Protein AF-A0A554JSW7-F1 (afdb_monomer_lite)

Sequence (267 aa):
MIKRVLSDTAYIEVKRRAERAGSATFAGEQRHREGRGLDPLVDPKGYDVIRRSISWLEPEDGHFVLLRGVAILKEDRLDTTGSMGDNVEIAMHVLPIAYKLLSAGSNAVLGRYDTQIITAIFADVGDNYVLCRSQAEMDERIAEQMTLMVPEHAGGDTPEDPQYGLFGGAYLTWSSINQYGLKYYDFTVSDAPGRMRLDTDTLIRVFGHSVFEKVAENGHQINKKNLPSTKDVVQDLLKNAHAFFLQVGAHRETTRFWERVFGGPGN

Foldseek 3Di:
DDQQAQDPVLLVVLVVVQVVCPHLQNQQVVCVVVVNHFDLQFQCASPAVFFEFAQDWDDDPNDTDRPNAFGFEEEEEFECAQVRVRVLVVCSVCVVVVSCCQDNPPNHPPVRHDYWYKYKYAFAPPDLARMTIGHGHHHSVNSVSSNRDDRPSHHDDQAHACLLVLLCLQQRYHYPVVVVVDAHAYEYEEQGFHFFDDAPVSNCSRNNPCSQVSSVVSVHHADNVDGHTSLVSLVSSVSHHPYDYHHDDDDPVNVVRVCSRNNDPDD

Secondary structure (DSSP, 8-state):
-------HHHHHHHHHHHHHHTSTTHHHHHHHHTT--S-TTT-TTTS-SSEEE-PPPEEETTEEE-SS-SEEEEEEEEE-STTTTTHHHHHHHHHHHHHIIIIISTT-TTTTSEEEEEEEEE--TTSS-SEEE---B-THHHHHHHTT--------SSSB-HHHHHHHHHHSEEEGGGGGT--EEEEEEESS-B-S---HHHHHHHH-TTHHHHHHHTT----TTSPPPHHHHHHHHHHHEEEEEEESS--HHHHHHHHHHH--S--

Structure (mmCIF, N/CA/C/O backbone):
data_AF-A0A554JSW7-F1
#
_entry.id   AF-A0A554JSW7-F1
#
loop_
_atom_site.group_PDB
_atom_site.id
_atom_site.type_symbol
_atom_site.label_atom_id
_atom_site.label_alt_id
_atom_site.label_comp_id
_atom_site.label_asym_id
_atom_site.label_entity_id
_atom_site.label_seq_id
_atom_site.pdbx_PDB_ins_code
_atom_site.Cartn_x
_atom_site.Cartn_y
_atom_site.Cartn_z
_atom_site.occupancy
_atom_site.B_iso_or_equiv
_atom_site.auth_seq_id
_atom_site.auth_comp_id
_atom_site.auth_asym_id
_atom_site.auth_atom_id
_atom_site.pdbx_PDB_model_num
ATOM 1 N N . MET A 1 1 ? -30.394 -10.649 1.032 1.00 39.56 1 MET A N 1
ATOM 2 C CA . MET A 1 1 ? -29.865 -9.466 0.320 1.00 39.56 1 MET A CA 1
ATOM 3 C C . MET A 1 1 ? -28.422 -9.770 -0.073 1.00 39.56 1 MET A C 1
ATOM 5 O O . MET A 1 1 ? -27.743 -10.426 0.708 1.00 39.56 1 MET A O 1
ATOM 9 N N . ILE A 1 2 ? -27.998 -9.449 -1.299 1.00 39.88 2 ILE A N 1
ATOM 10 C CA . ILE A 1 2 ? -26.752 -9.970 -1.894 1.00 39.88 2 ILE A CA 1
ATOM 11 C C . ILE A 1 2 ? -25.576 -9.085 -1.457 1.00 39.88 2 ILE A C 1
ATOM 13 O O . ILE A 1 2 ? -25.507 -7.927 -1.861 1.00 39.88 2 ILE A O 1
ATOM 17 N N . LYS A 1 3 ? -24.666 -9.627 -0.632 1.00 50.22 3 LYS A N 1
ATOM 18 C CA . LYS A 1 3 ? -23.329 -9.056 -0.385 1.00 50.22 3 LYS A CA 1
ATOM 19 C C . LYS A 1 3 ? -22.723 -8.748 -1.758 1.00 50.22 3 LYS A C 1
ATOM 21 O O . LYS A 1 3 ? -22.704 -9.647 -2.599 1.00 50.22 3 LYS A O 1
ATOM 26 N N . ARG A 1 4 ? -22.285 -7.510 -2.022 1.00 49.88 4 ARG A N 1
ATOM 27 C CA . ARG A 1 4 ? -21.417 -7.295 -3.182 1.00 49.88 4 ARG A CA 1
ATOM 28 C C . ARG A 1 4 ? -20.116 -8.022 -2.859 1.00 49.88 4 ARG A C 1
ATOM 30 O O . ARG A 1 4 ? -19.448 -7.743 -1.872 1.00 49.88 4 ARG A O 1
ATOM 37 N N . VAL A 1 5 ? -19.968 -9.139 -3.544 1.00 56.75 5 VAL A N 1
ATOM 38 C CA . VAL A 1 5 ? -18.802 -10.002 -3.559 1.00 56.75 5 VAL A CA 1
ATOM 39 C C . VAL A 1 5 ? -18.155 -9.680 -4.890 1.00 56.75 5 VAL A C 1
ATOM 41 O O . VAL A 1 5 ? -18.903 -9.485 -5.855 1.00 56.75 5 VAL A O 1
ATOM 44 N N . LEU A 1 6 ? -16.820 -9.694 -4.957 1.00 60.78 6 LEU A N 1
ATOM 45 C CA . LEU A 1 6 ? -16.080 -9.689 -6.217 1.00 60.78 6 LEU A CA 1
ATOM 46 C C . LEU A 1 6 ? -16.803 -10.581 -7.223 1.00 60.78 6 LEU A C 1
ATOM 48 O O . LEU A 1 6 ? -16.795 -11.810 -7.120 1.00 60.78 6 LEU A O 1
ATOM 52 N N . SER A 1 7 ? -17.522 -9.939 -8.140 1.00 65.56 7 SER A N 1
ATOM 53 C CA . SER A 1 7 ? -18.339 -10.658 -9.094 1.00 65.56 7 SER A CA 1
ATOM 54 C C . SER A 1 7 ? -17.358 -11.321 -10.031 1.00 65.56 7 SER A C 1
ATOM 56 O O . SER A 1 7 ? -16.606 -10.621 -10.710 1.00 65.56 7 SER A O 1
ATOM 58 N N . ASP A 1 8 ? -17.374 -12.655 -10.086 1.00 71.56 8 ASP A N 1
ATOM 59 C CA . ASP A 1 8 ? -16.541 -13.406 -11.02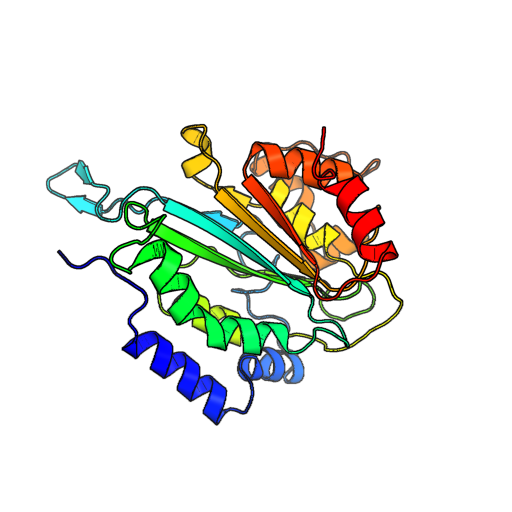8 1.00 71.56 8 ASP A CA 1
ATOM 60 C C . ASP A 1 8 ? -16.683 -12.798 -12.437 1.00 71.56 8 ASP A C 1
ATOM 62 O O . ASP A 1 8 ? -15.698 -12.647 -13.145 1.00 71.56 8 ASP A O 1
ATOM 66 N N . THR A 1 9 ? -17.883 -12.332 -12.810 1.00 74.69 9 THR A N 1
ATOM 67 C CA . THR A 1 9 ? -18.130 -11.671 -14.102 1.00 74.69 9 THR A CA 1
ATOM 68 C C . THR A 1 9 ? -17.468 -10.294 -14.214 1.00 74.69 9 THR A C 1
ATOM 70 O O . THR A 1 9 ? -16.833 -10.020 -15.230 1.00 74.69 9 THR A O 1
ATOM 73 N N . ALA A 1 10 ? -17.594 -9.430 -13.200 1.00 79.12 10 ALA A N 1
ATOM 74 C CA . ALA A 1 10 ? -17.016 -8.083 -13.239 1.00 79.12 10 ALA A CA 1
ATOM 75 C C . ALA A 1 10 ? -15.481 -8.133 -13.210 1.00 79.12 10 ALA A C 1
ATOM 77 O O . ALA A 1 10 ? -14.827 -7.481 -14.021 1.00 79.12 10 ALA A O 1
ATOM 78 N N . TYR A 1 11 ? -14.908 -8.995 -12.364 1.00 84.81 11 TYR A N 1
ATOM 79 C CA . TYR A 1 11 ? -13.475 -9.273 -12.371 1.00 84.81 11 TYR A CA 1
ATOM 80 C C . TYR A 1 11 ? -13.013 -9.829 -13.727 1.00 84.81 11 TYR A C 1
ATOM 82 O O . TYR A 1 11 ? -12.030 -9.334 -14.276 1.00 84.81 11 TYR A O 1
ATOM 90 N N . ILE A 1 12 ? -13.720 -10.817 -14.301 1.00 84.12 12 ILE A N 1
ATOM 91 C CA . ILE A 1 12 ? -13.369 -11.383 -15.616 1.00 84.12 12 ILE A CA 1
ATOM 92 C C . ILE A 1 12 ? -13.358 -10.289 -16.685 1.00 84.12 12 ILE A C 1
ATOM 94 O O . ILE A 1 12 ? -12.507 -10.323 -17.569 1.00 84.12 12 ILE A O 1
ATOM 98 N N . GLU A 1 13 ? -14.259 -9.310 -16.613 1.00 85.81 13 GLU A N 1
ATOM 99 C CA . GLU A 1 13 ? -14.275 -8.193 -17.557 1.00 85.81 13 GLU A CA 1
ATOM 100 C C . GLU A 1 13 ? -13.076 -7.254 -17.381 1.00 85.81 13 GLU A C 1
ATOM 102 O O . GLU A 1 13 ? -12.486 -6.828 -18.373 1.00 85.81 13 GLU A O 1
ATOM 107 N N . VAL A 1 14 ? -12.662 -6.938 -16.147 1.00 87.75 14 VAL A N 1
ATOM 108 C CA . VAL A 1 14 ? -11.408 -6.192 -15.916 1.00 87.75 14 VAL A CA 1
ATOM 109 C C . VAL A 1 14 ? -10.216 -6.990 -16.450 1.00 87.75 14 VAL A C 1
ATOM 111 O O . VAL A 1 14 ? -9.430 -6.464 -17.235 1.00 87.75 14 VAL A O 1
ATOM 114 N N . LYS A 1 15 ? -10.122 -8.279 -16.104 1.00 87.19 15 LYS A N 1
ATOM 115 C CA . LYS A 1 15 ? -9.034 -9.160 -16.540 1.00 87.19 15 LYS A CA 1
ATOM 116 C C . LYS A 1 15 ? -8.949 -9.248 -18.062 1.00 87.19 15 LYS A C 1
ATOM 118 O O . LYS A 1 15 ? -7.882 -9.038 -18.619 1.00 87.19 15 LYS A O 1
ATOM 123 N N . ARG A 1 16 ? -10.070 -9.479 -18.752 1.00 86.81 16 ARG A N 1
ATOM 124 C CA . ARG A 1 16 ? -10.118 -9.538 -20.224 1.00 86.81 16 ARG A CA 1
ATOM 125 C C . ARG A 1 16 ? -9.695 -8.230 -20.875 1.00 86.81 16 ARG A C 1
ATOM 127 O O . ARG A 1 16 ? -9.067 -8.262 -21.930 1.00 86.81 16 ARG A O 1
ATOM 134 N N . ARG A 1 17 ? -10.064 -7.084 -20.292 1.00 88.19 17 ARG A N 1
ATOM 135 C CA . ARG A 1 17 ? -9.608 -5.772 -20.773 1.00 88.19 17 ARG A CA 1
ATOM 136 C C . ARG A 1 17 ? -8.086 -5.657 -20.659 1.00 88.19 17 ARG A C 1
ATOM 138 O O . ARG A 1 17 ? -7.460 -5.256 -21.634 1.00 88.19 17 ARG A O 1
ATOM 145 N N . ALA A 1 18 ? -7.514 -6.081 -19.533 1.00 87.00 18 ALA A N 1
ATOM 146 C CA . ALA A 1 18 ? -6.068 -6.092 -19.314 1.00 87.00 18 ALA A CA 1
ATOM 147 C C . ALA A 1 18 ? -5.338 -7.069 -20.264 1.00 87.00 18 ALA A C 1
ATOM 149 O O . ALA A 1 18 ? -4.410 -6.677 -20.965 1.00 87.00 18 ALA A O 1
ATOM 150 N N . GLU A 1 19 ? -5.830 -8.305 -20.402 1.00 86.19 19 GLU A N 1
ATOM 151 C CA . GLU A 1 19 ? -5.282 -9.318 -21.321 1.00 86.19 19 GLU A CA 1
ATOM 152 C C . GLU A 1 19 ? -5.296 -8.842 -22.783 1.00 86.19 19 GLU A C 1
ATOM 154 O O . GLU A 1 19 ? -4.324 -9.033 -23.511 1.00 86.19 19 GLU A O 1
ATOM 159 N N . ARG A 1 20 ? -6.375 -8.178 -23.228 1.00 89.00 20 ARG A N 1
ATOM 160 C CA . ARG A 1 20 ? -6.451 -7.584 -24.579 1.00 89.00 20 ARG A CA 1
ATOM 161 C C . ARG A 1 20 ? -5.458 -6.442 -24.782 1.00 89.00 20 ARG A C 1
ATOM 163 O O . ARG A 1 20 ? -5.051 -6.205 -25.915 1.00 89.00 20 ARG A O 1
ATOM 170 N N . ALA A 1 21 ? -5.121 -5.727 -23.714 1.00 86.44 21 ALA A N 1
ATOM 171 C CA . ALA A 1 21 ? -4.146 -4.646 -23.732 1.00 86.44 21 ALA A CA 1
ATOM 172 C C . ALA A 1 21 ? -2.691 -5.156 -23.661 1.00 86.44 21 ALA A C 1
ATOM 174 O O . ALA A 1 21 ? -1.770 -4.425 -24.015 1.00 86.44 21 ALA A O 1
ATOM 175 N N . GLY A 1 22 ? -2.490 -6.421 -23.272 1.00 86.38 22 GLY A N 1
ATOM 176 C CA . GLY A 1 22 ? -1.203 -7.123 -23.292 1.00 86.38 22 GLY A CA 1
ATOM 177 C C . GLY A 1 22 ? -0.459 -7.173 -21.953 1.00 86.38 22 GLY A C 1
ATOM 178 O O . GLY A 1 22 ? 0.555 -7.857 -21.876 1.00 86.38 22 GLY A O 1
ATOM 179 N N . SER A 1 23 ? -0.948 -6.485 -20.918 1.00 89.56 23 SER A N 1
ATOM 180 C CA . SER A 1 23 ? -0.417 -6.512 -19.545 1.00 89.56 23 SER A CA 1
ATOM 181 C C . SER A 1 23 ? -1.502 -6.058 -18.564 1.00 89.56 23 SER A C 1
ATOM 183 O O . SER A 1 23 ? -2.310 -5.186 -18.913 1.00 89.56 23 SER A O 1
ATOM 185 N N . ALA A 1 24 ? -1.502 -6.585 -17.332 1.00 91.94 24 ALA A N 1
ATOM 186 C CA . ALA A 1 24 ? -2.341 -6.088 -16.245 1.00 91.94 24 ALA A CA 1
ATOM 187 C C . ALA A 1 24 ? -2.234 -4.564 -16.079 1.00 91.94 24 ALA A C 1
ATOM 189 O O . ALA A 1 24 ? -3.258 -3.916 -15.896 1.00 91.94 24 ALA A O 1
ATOM 190 N N . THR A 1 25 ? -1.034 -3.993 -16.209 1.00 94.25 25 THR A N 1
ATOM 191 C CA . THR A 1 25 ? -0.689 -2.592 -15.893 1.00 94.25 25 THR A CA 1
ATOM 192 C C . THR A 1 25 ? -0.695 -1.649 -17.093 1.00 94.25 25 THR A C 1
ATOM 194 O O . THR A 1 25 ? -0.341 -0.475 -16.969 1.00 94.25 25 THR A O 1
ATOM 197 N N . PHE A 1 26 ? -1.136 -2.124 -18.265 1.00 93.69 26 PHE A N 1
ATOM 198 C CA . PHE A 1 26 ? -1.055 -1.360 -19.513 1.00 93.69 26 PHE A CA 1
ATOM 199 C C . PHE A 1 26 ? -1.663 0.048 -19.407 1.00 93.69 26 PHE A C 1
ATOM 201 O O . PHE A 1 26 ? -1.099 1.003 -19.939 1.00 93.69 26 PHE A O 1
ATOM 208 N N . ALA A 1 27 ? -2.801 0.197 -18.718 1.00 95.38 27 ALA A N 1
ATOM 209 C CA . ALA A 1 27 ? -3.479 1.486 -18.591 1.00 95.38 27 ALA A CA 1
ATOM 210 C C . ALA A 1 27 ? -2.656 2.501 -17.775 1.00 95.38 27 ALA A C 1
ATOM 212 O O . ALA A 1 27 ? -2.531 3.659 -18.185 1.00 95.38 27 ALA A O 1
ATOM 213 N N . GLY A 1 28 ? -2.068 2.068 -16.655 1.00 97.00 28 GLY A N 1
ATOM 214 C CA . GLY A 1 28 ? -1.157 2.882 -15.850 1.00 97.00 28 GLY A CA 1
ATOM 215 C C . GLY A 1 28 ? 0.091 3.291 -16.629 1.00 97.00 28 GLY A C 1
ATOM 216 O O . GLY A 1 28 ? 0.429 4.475 -16.707 1.00 97.00 28 GLY A O 1
ATOM 217 N N . GLU A 1 29 ? 0.747 2.330 -17.276 1.00 95.62 29 GLU A N 1
ATOM 218 C CA . GLU A 1 29 ? 1.951 2.591 -18.068 1.00 95.62 29 GLU A CA 1
ATOM 219 C C . GLU A 1 29 ? 1.686 3.518 -19.257 1.00 95.62 29 GLU A C 1
ATOM 221 O O . GLU A 1 29 ? 2.478 4.422 -19.527 1.00 95.62 29 GLU A O 1
ATOM 226 N N . GLN A 1 30 ? 0.574 3.328 -19.976 1.00 96.12 30 GLN A N 1
ATOM 227 C CA . GLN A 1 30 ? 0.195 4.204 -21.082 1.00 96.12 30 GLN A CA 1
ATOM 228 C C . GLN A 1 30 ? 0.016 5.641 -20.587 1.00 96.12 30 GLN A C 1
ATOM 230 O O . GLN A 1 30 ? 0.560 6.571 -21.182 1.00 96.12 30 GLN A O 1
ATOM 235 N N . ARG A 1 31 ? -0.691 5.828 -19.468 1.00 96.75 31 ARG A N 1
ATOM 236 C CA . ARG A 1 31 ? -0.878 7.143 -18.850 1.00 96.75 31 ARG A CA 1
ATOM 237 C C . ARG A 1 31 ? 0.462 7.803 -18.496 1.00 96.75 31 ARG A C 1
ATOM 239 O O . ARG A 1 31 ? 0.635 9.001 -18.738 1.00 96.75 31 ARG A O 1
ATOM 246 N N . HIS A 1 32 ? 1.408 7.036 -17.952 1.00 96.06 32 HIS A N 1
ATOM 247 C CA . HIS A 1 32 ? 2.762 7.518 -17.682 1.00 96.06 32 HIS A CA 1
ATOM 248 C C . HIS A 1 32 ? 3.477 7.955 -18.972 1.00 96.06 32 HIS A C 1
ATOM 250 O O . HIS A 1 32 ? 3.976 9.080 -19.032 1.00 96.06 32 HIS A O 1
ATOM 256 N N . ARG A 1 33 ? 3.460 7.125 -20.027 1.00 95.69 33 ARG A N 1
ATOM 257 C CA . ARG A 1 33 ? 4.072 7.438 -21.336 1.00 95.69 33 ARG A CA 1
ATOM 258 C C . ARG A 1 33 ? 3.467 8.684 -21.994 1.00 95.69 33 ARG A C 1
ATOM 260 O O . ARG A 1 33 ? 4.167 9.407 -22.695 1.00 95.69 33 ARG A O 1
ATOM 267 N N . GLU A 1 34 ? 2.190 8.966 -21.741 1.00 97.19 34 GLU A N 1
ATOM 268 C CA . GLU A 1 34 ? 1.497 10.193 -22.164 1.00 97.19 34 GLU A CA 1
ATOM 269 C C . GLU A 1 34 ? 1.880 11.439 -21.335 1.00 97.19 34 GLU A C 1
ATOM 271 O O . GLU A 1 34 ? 1.362 12.529 -21.578 1.00 97.19 34 GLU A O 1
ATOM 276 N N . GLY A 1 35 ? 2.761 11.306 -20.337 1.00 96.12 35 GLY A N 1
ATOM 277 C CA . GLY A 1 35 ? 3.210 12.404 -19.478 1.00 96.12 35 GLY A CA 1
ATOM 278 C C . GLY A 1 35 ? 2.197 12.816 -18.406 1.00 96.12 35 GLY A C 1
ATOM 279 O O . GLY A 1 35 ? 2.332 13.881 -17.806 1.00 96.12 35 GLY A O 1
ATOM 280 N N . ARG A 1 36 ? 1.172 11.994 -18.144 1.00 96.44 36 ARG A N 1
ATOM 281 C CA . ARG A 1 36 ? 0.083 12.310 -17.198 1.00 96.44 36 ARG A CA 1
ATOM 282 C C . ARG A 1 36 ? 0.340 11.834 -15.765 1.00 96.44 36 ARG A C 1
ATOM 284 O O . ARG A 1 36 ? -0.522 12.027 -14.904 1.00 96.44 36 ARG A O 1
ATOM 291 N N . GLY A 1 37 ? 1.500 11.224 -15.523 1.00 95.69 37 GLY A N 1
ATOM 292 C CA . GLY A 1 37 ? 1.898 10.691 -14.223 1.00 95.69 37 GLY A CA 1
ATOM 293 C C . GLY A 1 37 ? 1.059 9.494 -13.764 1.00 95.69 37 GLY A C 1
ATOM 294 O O . GLY A 1 37 ? 0.314 8.910 -14.553 1.00 95.69 37 GLY A O 1
ATOM 295 N N . LEU A 1 38 ? 1.154 9.164 -12.473 1.00 97.44 38 LEU A N 1
ATOM 296 C CA . LEU A 1 38 ? 0.312 8.144 -11.846 1.00 97.44 38 LEU A CA 1
ATOM 297 C C . LEU A 1 38 ? -1.169 8.539 -11.892 1.00 97.44 38 LEU A C 1
ATOM 299 O O . LEU A 1 38 ? -1.529 9.722 -11.908 1.00 97.44 38 LEU A O 1
ATOM 303 N N . ASP A 1 39 ? -2.044 7.538 -11.925 1.00 98.00 39 ASP A N 1
ATOM 304 C CA . ASP A 1 39 ? -3.467 7.781 -11.720 1.00 98.00 39 ASP A CA 1
ATOM 305 C C . ASP A 1 39 ? -3.737 8.115 -10.241 1.00 98.00 39 ASP A C 1
ATOM 307 O O . ASP A 1 39 ? -3.193 7.431 -9.368 1.00 98.00 39 ASP A O 1
ATOM 311 N N . PRO A 1 40 ? -4.581 9.116 -9.920 1.00 97.00 40 PRO A N 1
ATOM 312 C CA . PRO A 1 40 ? -4.877 9.482 -8.537 1.00 97.00 40 PRO A CA 1
ATOM 313 C C . PRO A 1 40 ? -5.320 8.321 -7.635 1.00 97.00 40 PRO A C 1
ATOM 315 O O . PRO A 1 40 ? -5.075 8.365 -6.429 1.00 97.00 40 PRO A O 1
ATOM 318 N N . LEU A 1 41 ? -5.942 7.270 -8.190 1.00 97.19 41 LEU A N 1
ATOM 319 C CA . LEU A 1 41 ? -6.373 6.103 -7.414 1.00 97.19 41 LEU A CA 1
ATOM 320 C C . LEU A 1 41 ? -5.208 5.269 -6.866 1.00 97.19 41 LEU A C 1
ATOM 322 O O . LEU A 1 41 ? -5.380 4.628 -5.829 1.00 97.19 41 LEU A O 1
ATOM 326 N N . VAL A 1 42 ? -4.044 5.297 -7.520 1.00 97.62 42 VAL A N 1
ATOM 327 C CA . VAL A 1 42 ? -2.836 4.561 -7.108 1.00 97.62 42 VAL A CA 1
ATOM 328 C C . VAL A 1 42 ? -1.667 5.469 -6.734 1.00 97.62 42 VAL A C 1
ATOM 330 O O . VAL A 1 42 ? -0.677 4.988 -6.191 1.00 97.62 42 VAL A O 1
ATOM 333 N N . ASP A 1 43 ? -1.770 6.774 -6.982 1.00 98.12 43 ASP A N 1
ATOM 334 C CA . ASP A 1 43 ? -0.794 7.756 -6.524 1.00 98.12 43 ASP A CA 1
ATOM 335 C C . ASP A 1 43 ? -0.930 7.957 -4.999 1.00 98.12 43 ASP A C 1
ATOM 337 O O . ASP A 1 43 ? -1.999 8.387 -4.529 1.00 98.12 43 ASP A O 1
ATOM 341 N N . PRO A 1 44 ? 0.113 7.688 -4.187 1.00 97.81 44 PRO A N 1
ATOM 342 C CA . PRO A 1 44 ? 0.063 7.915 -2.744 1.00 97.81 44 PRO A CA 1
ATOM 343 C C . PRO A 1 44 ? -0.285 9.359 -2.343 1.00 97.81 44 PRO A C 1
ATOM 345 O O . PRO A 1 44 ? -0.816 9.555 -1.250 1.00 97.81 44 PRO A O 1
ATOM 348 N N . LYS A 1 45 ? -0.069 10.355 -3.220 1.00 96.31 45 LYS A N 1
ATOM 349 C CA . LYS A 1 45 ? -0.474 11.763 -3.005 1.00 96.31 45 LYS A CA 1
ATOM 350 C C . LYS A 1 45 ? -1.673 12.233 -3.847 1.00 96.31 45 LYS A C 1
ATOM 352 O O . LYS A 1 45 ? -2.014 13.410 -3.785 1.00 96.31 45 LYS A O 1
ATOM 357 N N . GLY A 1 46 ? -2.296 11.357 -4.642 1.00 89.06 46 GLY A N 1
ATOM 358 C CA . GLY A 1 46 ? -3.299 11.747 -5.648 1.00 89.06 46 GLY A CA 1
ATOM 359 C C . GLY A 1 46 ? -4.674 12.151 -5.102 1.00 89.06 46 GLY A C 1
ATOM 360 O O . GLY A 1 46 ? -5.300 13.067 -5.632 1.00 89.06 46 GLY A O 1
ATOM 361 N N . TYR A 1 47 ? -5.140 11.481 -4.044 1.00 87.31 47 TYR A N 1
ATOM 362 C CA . TYR A 1 47 ? -6.368 11.821 -3.308 1.00 87.31 47 TYR A CA 1
ATOM 363 C C . TYR A 1 47 ? -6.022 12.220 -1.871 1.00 87.31 47 TYR A C 1
ATOM 365 O O . TYR A 1 47 ? -5.294 13.182 -1.650 1.00 87.31 47 TYR A O 1
ATOM 373 N N . ASP A 1 48 ? -6.519 11.477 -0.882 1.00 88.62 48 ASP A N 1
ATOM 374 C CA . ASP A 1 48 ? -6.059 11.614 0.488 1.00 88.62 48 ASP A CA 1
ATOM 375 C C . ASP A 1 48 ? -4.872 10.682 0.728 1.00 88.62 48 ASP A C 1
ATOM 377 O O . ASP A 1 48 ? -4.904 9.501 0.374 1.00 88.62 48 ASP A O 1
ATOM 381 N N . VAL A 1 49 ? -3.832 11.222 1.352 1.00 95.62 49 VAL A N 1
ATOM 382 C CA . VAL A 1 49 ? -2.612 10.492 1.710 1.00 95.62 49 VAL A CA 1
ATOM 383 C C . VAL A 1 49 ? -2.935 9.339 2.670 1.00 95.62 49 VAL A C 1
ATOM 385 O O . VAL A 1 49 ? -2.299 8.287 2.618 1.00 95.62 49 VAL A O 1
ATOM 388 N N . ILE A 1 50 ? -3.956 9.510 3.518 1.00 98.00 50 ILE A N 1
ATOM 389 C CA . ILE A 1 50 ? -4.439 8.468 4.430 1.00 98.00 50 ILE A CA 1
ATOM 390 C C . ILE A 1 50 ? -5.431 7.557 3.692 1.00 98.00 50 ILE A C 1
ATOM 392 O O . ILE A 1 50 ? -6.531 7.983 3.324 1.00 98.00 50 ILE A O 1
ATOM 396 N N . ARG A 1 51 ? -5.089 6.273 3.541 1.00 97.69 51 ARG A N 1
ATOM 397 C CA . ARG A 1 51 ? -6.002 5.256 2.995 1.00 97.69 51 ARG A CA 1
ATOM 398 C C . ARG A 1 51 ? -6.941 4.762 4.091 1.00 97.69 51 ARG A C 1
ATOM 400 O O . ARG A 1 51 ? -6.485 4.343 5.154 1.00 97.69 51 ARG A O 1
ATOM 407 N N . ARG A 1 52 ? -8.253 4.839 3.849 1.00 96.56 52 ARG A N 1
ATOM 408 C CA . ARG A 1 52 ? -9.285 4.559 4.859 1.00 96.56 52 ARG A CA 1
ATOM 409 C C . ARG A 1 52 ? -10.074 3.306 4.531 1.00 96.56 52 ARG A C 1
ATOM 411 O O . ARG A 1 52 ? -10.764 3.271 3.521 1.00 96.56 52 ARG A O 1
ATOM 418 N N . SER A 1 53 ? -10.035 2.336 5.438 1.00 96.19 53 SER A N 1
ATOM 419 C CA . SER A 1 53 ? -10.924 1.179 5.430 1.00 96.19 53 SER A CA 1
ATOM 420 C C . SER A 1 53 ? -12.078 1.402 6.409 1.00 96.19 53 SER A C 1
ATOM 422 O O . SER A 1 53 ? -11.908 1.369 7.635 1.00 96.19 53 SER A O 1
ATOM 424 N N . ILE A 1 54 ? -13.258 1.702 5.866 1.00 93.81 54 ILE A N 1
ATOM 425 C CA . ILE A 1 54 ? -14.436 2.143 6.626 1.00 93.81 54 ILE A CA 1
ATOM 426 C C . ILE A 1 54 ? -15.562 1.128 6.453 1.00 93.81 54 ILE A C 1
ATOM 428 O O . ILE A 1 54 ? -15.846 0.685 5.341 1.00 93.81 54 ILE A O 1
ATOM 432 N N . SER A 1 55 ? -16.220 0.792 7.562 1.00 91.56 55 SER A N 1
ATOM 433 C CA . SER A 1 55 ? -17.440 -0.016 7.560 1.00 91.56 55 SER A CA 1
ATOM 434 C C . SER A 1 55 ? -18.589 0.747 6.902 1.00 91.56 55 SER A C 1
ATOM 436 O O . SER A 1 55 ? -18.919 1.857 7.320 1.00 91.56 55 SER A O 1
ATOM 438 N N . TRP A 1 56 ? -19.209 0.153 5.884 1.00 85.25 56 TRP A N 1
ATOM 439 C CA . TRP A 1 56 ? -20.305 0.792 5.164 1.00 85.25 56 TRP A CA 1
ATOM 440 C C . TRP A 1 56 ? -21.627 0.659 5.925 1.00 85.25 56 TRP A C 1
ATOM 442 O O . TRP A 1 56 ? -22.139 -0.446 6.114 1.00 85.25 56 TRP A O 1
ATOM 452 N N . LEU A 1 57 ? -22.199 1.795 6.319 1.00 87.00 57 LEU A N 1
ATOM 453 C CA . LEU A 1 57 ? -23.512 1.875 6.949 1.00 87.00 57 LEU A CA 1
ATOM 454 C C . LEU A 1 57 ? -24.556 2.331 5.929 1.00 87.00 57 LEU A C 1
ATOM 456 O O . LEU A 1 57 ? -24.388 3.368 5.288 1.00 87.00 57 LEU A O 1
ATOM 460 N N . GLU A 1 58 ? -25.639 1.572 5.788 1.00 85.50 58 GLU A N 1
ATOM 461 C CA . GLU A 1 58 ? -26.767 1.942 4.930 1.00 85.50 58 GLU A CA 1
ATOM 462 C C . GLU A 1 58 ? -27.894 2.547 5.780 1.00 85.50 58 GLU A C 1
ATOM 464 O O . GLU A 1 58 ? -28.149 2.059 6.882 1.00 85.50 58 GLU A O 1
ATOM 469 N N . PRO A 1 59 ? -28.544 3.633 5.327 1.00 90.06 59 PRO A N 1
ATOM 470 C CA . PRO A 1 59 ? -29.713 4.165 6.011 1.00 90.06 59 PRO A CA 1
ATOM 471 C C . PRO A 1 59 ? -30.920 3.240 5.786 1.00 90.06 59 PRO A C 1
ATOM 473 O O . PRO A 1 59 ? -31.298 2.984 4.645 1.00 90.06 59 PRO A O 1
ATOM 476 N N . GLU A 1 60 ? -31.552 2.786 6.864 1.00 89.44 60 GLU A N 1
ATOM 477 C CA . GLU A 1 60 ? -32.777 1.979 6.853 1.00 89.44 60 GLU A CA 1
ATOM 478 C C . GLU A 1 60 ? -33.691 2.466 7.985 1.00 89.44 60 GLU A C 1
ATOM 480 O O . GLU A 1 60 ? -33.230 2.659 9.104 1.00 89.44 60 GLU A O 1
ATOM 485 N N . ASP A 1 61 ? -34.967 2.741 7.697 1.00 85.00 61 ASP A N 1
ATOM 486 C CA . ASP A 1 61 ? -36.003 3.106 8.682 1.00 85.00 61 ASP A CA 1
ATOM 487 C C . ASP A 1 61 ? -35.540 4.042 9.822 1.00 85.00 61 ASP A C 1
ATOM 489 O O . ASP A 1 61 ? -35.700 3.761 11.013 1.00 85.00 61 ASP A O 1
ATOM 493 N N . GLY A 1 62 ? -34.921 5.173 9.467 1.00 89.12 62 GLY A N 1
ATOM 494 C CA . GLY A 1 62 ? -34.499 6.202 10.428 1.00 89.12 62 GLY A CA 1
ATOM 495 C C . GLY A 1 62 ? -33.263 5.857 11.270 1.00 89.12 62 GLY A C 1
ATOM 496 O O . GLY A 1 62 ? -32.930 6.607 12.186 1.00 89.12 62 GLY A O 1
ATOM 497 N N . HIS A 1 63 ? -32.567 4.763 10.963 1.00 89.62 63 HIS A N 1
ATOM 498 C CA . HIS A 1 63 ? -31.299 4.380 11.576 1.00 89.62 63 HIS A CA 1
ATOM 499 C C . HIS A 1 63 ? -30.279 3.936 10.514 1.00 89.62 63 HIS A C 1
ATOM 501 O O . HIS A 1 63 ? -30.570 3.882 9.322 1.00 89.62 63 HIS A O 1
ATOM 507 N N . PHE A 1 64 ? -29.040 3.693 10.941 1.00 88.56 64 PHE A N 1
ATOM 508 C CA . PHE A 1 64 ? -27.967 3.198 10.083 1.00 88.56 64 PHE A CA 1
ATOM 509 C C . PHE A 1 64 ? -27.660 1.746 10.436 1.00 88.56 64 PHE A C 1
ATOM 511 O O . PHE A 1 64 ? -27.405 1.430 11.599 1.00 88.56 64 PHE A O 1
ATOM 518 N N . VAL A 1 65 ? -27.651 0.876 9.433 1.00 88.06 65 VAL A N 1
ATOM 519 C CA . VAL A 1 65 ? -27.417 -0.563 9.577 1.00 88.06 65 VAL A CA 1
ATOM 520 C C . VAL A 1 65 ? -26.153 -0.994 8.856 1.00 88.06 65 VAL A C 1
ATOM 522 O O . VAL A 1 65 ? -25.855 -0.586 7.733 1.00 88.06 65 VAL A O 1
ATOM 525 N N . LEU A 1 66 ? -25.405 -1.874 9.516 1.00 85.88 66 LEU A N 1
ATOM 526 C CA . LEU A 1 66 ? -24.206 -2.491 8.970 1.00 85.88 66 LEU A CA 1
ATOM 527 C C . LEU A 1 66 ? -24.578 -3.766 8.211 1.00 85.88 66 LEU A C 1
ATOM 529 O O . LEU A 1 66 ? -24.571 -4.862 8.768 1.00 85.88 66 LEU A O 1
ATOM 533 N N . LEU A 1 67 ? -24.906 -3.628 6.929 1.00 76.56 67 LEU A N 1
ATOM 534 C CA . LEU A 1 67 ? -25.409 -4.752 6.130 1.00 76.56 67 LEU A CA 1
ATOM 535 C C . LEU A 1 67 ? -24.313 -5.707 5.637 1.00 76.56 67 LEU A C 1
ATOM 537 O O . LEU A 1 67 ? -24.594 -6.862 5.321 1.00 76.56 67 LEU A O 1
ATOM 541 N N . ARG A 1 68 ? -23.063 -5.239 5.553 1.00 74.94 68 ARG A N 1
ATOM 542 C CA . ARG A 1 68 ? -21.954 -5.963 4.898 1.00 74.94 68 ARG A CA 1
ATOM 543 C C . ARG A 1 68 ? -20.939 -6.558 5.876 1.00 74.94 68 ARG A C 1
ATOM 545 O O . ARG A 1 68 ? -19.984 -7.200 5.451 1.00 74.94 68 ARG A O 1
ATOM 552 N N . GLY A 1 69 ? -21.194 -6.413 7.177 1.00 86.25 69 GLY A N 1
ATOM 553 C CA . GLY A 1 69 ? -20.235 -6.726 8.233 1.00 86.25 69 GLY A CA 1
ATOM 554 C C . GLY A 1 69 ? -19.214 -5.604 8.427 1.00 86.25 69 GLY A C 1
ATOM 555 O O . GLY A 1 69 ? -19.175 -4.637 7.671 1.00 86.25 69 GLY A O 1
ATOM 556 N N . VAL A 1 70 ? -18.407 -5.716 9.482 1.00 91.38 70 VAL A N 1
ATOM 557 C CA . VAL A 1 70 ? -17.358 -4.730 9.785 1.00 91.38 70 VAL A CA 1
ATOM 558 C C . VAL A 1 70 ? -16.291 -4.794 8.694 1.00 91.38 70 VAL A C 1
ATOM 560 O O . VAL A 1 70 ? -15.913 -5.892 8.277 1.00 91.38 70 VAL A O 1
ATOM 563 N N . ALA A 1 71 ? -15.799 -3.640 8.248 1.00 93.88 71 ALA A N 1
ATOM 564 C CA . ALA A 1 71 ? -14.698 -3.582 7.297 1.00 93.88 71 ALA A CA 1
ATOM 565 C C . ALA A 1 71 ? -13.438 -4.211 7.894 1.00 93.88 71 ALA A C 1
ATOM 567 O O . ALA A 1 71 ? -13.024 -3.866 9.003 1.00 93.88 71 ALA A O 1
ATOM 568 N N . ILE A 1 72 ? -12.822 -5.125 7.149 1.00 94.75 72 ILE A N 1
ATOM 569 C CA . ILE A 1 72 ? -11.494 -5.646 7.454 1.00 94.75 72 ILE A CA 1
ATOM 570 C C . ILE A 1 72 ? -10.576 -5.395 6.267 1.00 94.75 72 ILE A C 1
ATOM 572 O O . ILE A 1 72 ? -10.879 -5.774 5.136 1.00 94.75 72 ILE A O 1
ATOM 576 N N . LEU A 1 73 ? -9.450 -4.746 6.539 1.00 97.06 73 LEU A N 1
ATOM 577 C CA . LEU A 1 73 ? -8.459 -4.431 5.524 1.00 97.06 73 LEU A CA 1
ATOM 578 C C . LEU A 1 73 ? -7.459 -5.582 5.359 1.00 97.06 73 LEU A C 1
ATOM 580 O O . LEU A 1 73 ? -7.028 -6.207 6.333 1.00 97.06 73 LEU A O 1
ATOM 584 N N . LYS A 1 74 ? -7.059 -5.814 4.114 1.00 96.50 74 LYS A N 1
ATOM 585 C CA . LYS A 1 74 ? -5.824 -6.495 3.743 1.00 96.50 74 LYS A CA 1
ATOM 586 C C . LYS A 1 74 ? -4.994 -5.551 2.876 1.00 96.50 74 LYS A C 1
ATOM 588 O O . LYS A 1 74 ? -5.485 -5.086 1.855 1.00 96.50 74 LYS A O 1
ATOM 593 N N . GLU A 1 75 ? -3.761 -5.267 3.269 1.00 98.00 75 GLU A N 1
ATOM 594 C CA . GLU A 1 75 ? -2.810 -4.538 2.429 1.00 98.00 75 GLU A CA 1
ATOM 595 C C . GLU A 1 75 ? -1.726 -5.487 1.923 1.00 98.00 75 GLU A C 1
ATOM 597 O O . GLU A 1 75 ? -1.062 -6.154 2.714 1.00 98.00 75 GLU A O 1
ATOM 602 N N . ASP A 1 76 ? -1.555 -5.543 0.605 1.00 97.69 76 ASP A N 1
ATOM 603 C CA . ASP A 1 76 ? -0.448 -6.241 -0.042 1.00 97.69 76 ASP A CA 1
ATOM 604 C C . ASP A 1 76 ? 0.540 -5.220 -0.593 1.00 97.69 76 ASP A C 1
ATOM 606 O O . ASP A 1 76 ? 0.155 -4.332 -1.350 1.00 97.69 76 ASP A O 1
ATOM 610 N N . ARG A 1 77 ? 1.816 -5.370 -0.253 1.00 97.69 77 ARG A N 1
ATOM 611 C CA . ARG A 1 77 ? 2.938 -4.627 -0.823 1.00 97.69 77 ARG A CA 1
ATOM 612 C C . ARG A 1 77 ? 3.824 -5.581 -1.590 1.00 97.69 77 ARG A C 1
ATOM 614 O O . ARG A 1 77 ? 4.453 -6.459 -1.001 1.00 97.69 77 ARG A O 1
ATOM 621 N N . LEU A 1 78 ? 3.854 -5.394 -2.895 1.00 97.38 78 LEU A N 1
ATOM 622 C CA . LEU A 1 78 ? 4.516 -6.282 -3.827 1.00 97.38 78 LEU A CA 1
ATOM 623 C C . LEU A 1 78 ? 5.777 -5.612 -4.352 1.00 97.38 78 LEU A C 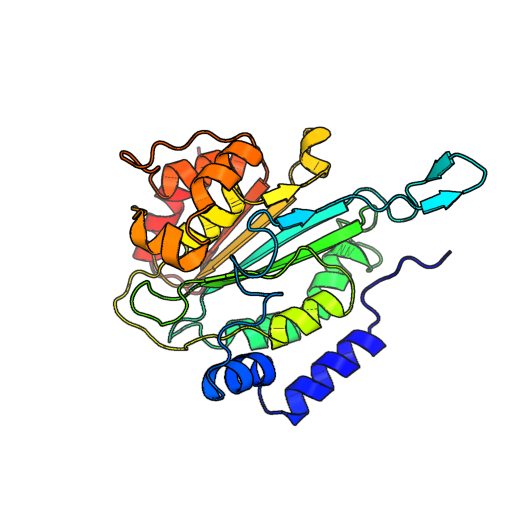1
ATOM 625 O O . LEU A 1 78 ? 5.736 -4.479 -4.828 1.00 97.38 78 LEU A O 1
ATOM 629 N N . ASP A 1 79 ? 6.885 -6.327 -4.272 1.00 95.75 79 ASP A N 1
ATOM 630 C CA . ASP A 1 79 ? 8.087 -5.961 -5.001 1.00 95.75 79 ASP A CA 1
ATOM 631 C C . ASP A 1 79 ? 7.803 -5.983 -6.505 1.00 95.75 79 ASP A C 1
ATOM 633 O O . ASP A 1 79 ? 7.158 -6.916 -6.983 1.00 95.75 79 ASP A O 1
ATOM 637 N N . THR A 1 80 ? 8.236 -4.968 -7.243 1.00 94.31 80 THR A N 1
ATOM 638 C CA . THR A 1 80 ? 8.104 -4.921 -8.708 1.00 94.31 80 THR A CA 1
ATOM 639 C C . THR A 1 80 ? 9.402 -4.525 -9.400 1.00 94.31 80 THR A C 1
ATOM 641 O O . THR A 1 80 ? 9.385 -4.077 -10.551 1.00 94.31 80 THR A O 1
ATOM 644 N N . THR A 1 81 ? 10.533 -4.697 -8.717 1.00 89.69 81 THR A N 1
ATOM 645 C CA . THR A 1 81 ? 11.852 -4.471 -9.312 1.00 89.69 81 THR A CA 1
ATOM 646 C C . THR A 1 81 ? 12.228 -5.613 -10.245 1.00 89.69 81 THR A C 1
ATOM 648 O O . THR A 1 81 ? 11.467 -6.564 -10.423 1.00 89.69 81 THR A O 1
ATOM 651 N N . GLY A 1 82 ? 13.381 -5.521 -10.907 1.00 86.69 82 GLY A N 1
ATOM 652 C CA . GLY A 1 82 ? 13.747 -6.395 -12.026 1.00 86.69 82 GLY A CA 1
ATOM 653 C C . GLY A 1 82 ? 13.481 -7.900 -11.837 1.00 86.69 82 GLY A C 1
ATOM 654 O O . GLY A 1 82 ? 12.984 -8.534 -12.767 1.00 86.69 82 GLY A O 1
ATOM 655 N N . SER A 1 83 ? 13.759 -8.490 -10.666 1.00 88.00 83 SER A N 1
ATOM 656 C CA . SER A 1 83 ? 13.507 -9.925 -10.408 1.00 88.00 83 SER A CA 1
ATOM 657 C C . SER A 1 83 ? 12.049 -10.261 -10.078 1.00 88.00 83 SER A C 1
ATOM 659 O O . SER A 1 83 ? 11.641 -11.415 -10.221 1.00 88.00 83 SER A O 1
ATOM 661 N N . MET A 1 84 ? 11.259 -9.265 -9.679 1.00 92.88 84 MET A N 1
ATOM 662 C CA . MET A 1 84 ? 9.891 -9.397 -9.174 1.00 92.88 84 MET A CA 1
ATOM 663 C C . MET A 1 84 ? 8.862 -8.610 -10.013 1.00 92.88 84 MET A C 1
ATOM 665 O O . MET A 1 84 ? 7.699 -8.490 -9.628 1.00 92.88 84 MET A O 1
ATOM 669 N N . GLY A 1 85 ? 9.263 -8.090 -11.179 1.00 89.81 85 GLY A N 1
ATOM 670 C CA . GLY A 1 85 ? 8.501 -7.121 -11.975 1.00 89.81 85 GLY A CA 1
ATOM 671 C C . GLY A 1 85 ? 7.108 -7.576 -12.418 1.00 89.81 85 GLY A C 1
ATOM 672 O O . GLY A 1 85 ? 6.213 -6.749 -12.573 1.00 89.81 85 GLY A O 1
ATOM 673 N N . ASP A 1 86 ? 6.885 -8.883 -12.548 1.00 91.88 86 ASP A N 1
ATOM 674 C CA . ASP A 1 86 ? 5.597 -9.451 -12.967 1.00 91.88 86 ASP A CA 1
ATOM 675 C C . ASP A 1 86 ? 4.594 -9.612 -11.808 1.00 91.88 86 ASP A C 1
ATOM 677 O O . ASP A 1 86 ? 3.493 -10.139 -11.988 1.00 91.88 86 ASP A O 1
ATOM 681 N N . ASN A 1 87 ? 4.930 -9.172 -10.591 1.00 94.06 87 ASN A N 1
ATOM 682 C CA . ASN A 1 87 ? 4.096 -9.418 -9.415 1.00 94.06 87 ASN A CA 1
ATOM 683 C C . ASN A 1 87 ? 2.689 -8.814 -9.496 1.00 94.06 87 ASN A C 1
ATOM 685 O O . ASN A 1 87 ? 1.771 -9.371 -8.893 1.00 94.06 87 ASN A O 1
ATOM 689 N N . VAL A 1 88 ? 2.478 -7.724 -10.244 1.00 94.50 88 VAL A N 1
ATOM 690 C CA . VAL A 1 88 ? 1.118 -7.196 -10.462 1.00 94.50 88 VAL A CA 1
ATOM 691 C C . VAL A 1 88 ? 0.295 -8.146 -11.328 1.00 94.50 88 VAL A C 1
ATOM 693 O O . VAL A 1 88 ? -0.864 -8.406 -11.009 1.00 94.50 88 VAL A O 1
ATOM 696 N N . GLU A 1 89 ? 0.890 -8.719 -12.374 1.00 93.81 89 GLU A N 1
ATOM 697 C CA . GLU A 1 89 ? 0.245 -9.718 -13.233 1.00 93.81 89 GLU A CA 1
ATOM 698 C C . GLU A 1 89 ? -0.106 -10.976 -12.423 1.00 93.81 89 GLU A C 1
ATOM 700 O O . GLU A 1 89 ? -1.234 -11.473 -12.475 1.00 93.81 89 GLU A O 1
ATOM 705 N N . ILE A 1 90 ? 0.829 -11.447 -11.589 1.00 94.38 90 ILE A N 1
ATOM 706 C CA . ILE A 1 90 ? 0.608 -12.587 -10.691 1.00 94.38 90 ILE A CA 1
ATOM 707 C C . ILE A 1 90 ? -0.522 -12.277 -9.703 1.00 94.38 90 ILE A C 1
ATOM 709 O O . ILE A 1 90 ? -1.448 -13.080 -9.566 1.00 94.38 90 ILE A O 1
ATOM 713 N N . ALA A 1 91 ? -0.485 -11.116 -9.042 1.00 94.06 91 ALA A N 1
ATOM 714 C CA . ALA A 1 91 ? -1.511 -10.691 -8.092 1.00 94.06 91 ALA A CA 1
ATOM 715 C C . ALA A 1 91 ? -2.891 -10.599 -8.753 1.00 94.06 91 ALA A C 1
ATOM 717 O O . ALA A 1 91 ? -3.864 -11.145 -8.225 1.00 94.06 91 ALA A O 1
ATOM 718 N N . MET A 1 92 ? -2.964 -9.992 -9.940 1.00 93.25 92 MET A N 1
ATOM 719 C CA . MET A 1 92 ? -4.178 -9.908 -10.744 1.00 93.25 92 MET A CA 1
ATOM 720 C C . MET A 1 92 ? -4.710 -11.305 -11.063 1.00 93.25 92 MET A C 1
ATOM 722 O O . MET A 1 92 ? -5.900 -11.557 -10.883 1.00 93.25 92 MET A O 1
ATOM 726 N N . HIS A 1 93 ? -3.847 -12.237 -11.476 1.00 91.94 93 HIS A N 1
ATOM 727 C CA . HIS A 1 93 ? -4.224 -13.608 -11.814 1.00 91.94 93 HIS A CA 1
ATOM 728 C C . HIS A 1 93 ? -4.788 -14.392 -10.618 1.00 91.94 93 HIS A C 1
ATOM 730 O O . HIS A 1 93 ? -5.785 -15.104 -10.766 1.00 91.94 93 HIS A O 1
ATOM 736 N N . VAL A 1 94 ? -4.173 -14.273 -9.436 1.00 91.38 94 VAL A N 1
ATOM 737 C CA . VAL A 1 94 ? -4.573 -15.036 -8.238 1.00 91.38 94 VAL A CA 1
ATOM 738 C C . VAL A 1 94 ? -5.699 -14.378 -7.437 1.00 91.38 94 VAL A C 1
ATOM 740 O O . VAL A 1 94 ? -6.310 -15.052 -6.602 1.00 91.38 94 VAL A O 1
ATOM 743 N N . LEU A 1 95 ? -6.013 -13.102 -7.695 1.00 91.00 95 LEU A N 1
ATOM 744 C CA . LEU A 1 95 ? -7.002 -12.320 -6.947 1.00 91.00 95 LEU A CA 1
ATOM 745 C C . LEU A 1 95 ? -8.347 -13.047 -6.734 1.00 91.00 95 LEU A C 1
ATOM 747 O O . LEU A 1 95 ? -8.806 -13.072 -5.592 1.00 91.00 95 LEU A O 1
ATOM 751 N N . PRO A 1 96 ? -8.974 -13.710 -7.729 1.00 87.75 96 PRO A N 1
ATOM 752 C CA . PRO A 1 96 ? -10.252 -14.397 -7.512 1.00 87.75 96 PRO A CA 1
ATOM 753 C C . PRO A 1 96 ? -10.142 -15.566 -6.541 1.00 87.75 96 PRO A C 1
ATOM 755 O O . PRO A 1 96 ? -11.052 -15.813 -5.750 1.00 87.75 96 PRO A O 1
ATOM 758 N N . ILE A 1 97 ? -9.029 -16.301 -6.599 1.00 88.25 97 ILE A N 1
ATOM 759 C CA . ILE A 1 97 ? -8.776 -17.447 -5.723 1.00 88.25 97 ILE A CA 1
ATOM 760 C C . ILE A 1 97 ? -8.547 -16.937 -4.301 1.00 88.25 97 ILE A C 1
ATOM 762 O O . ILE A 1 97 ? -9.198 -17.409 -3.369 1.00 88.25 97 ILE A O 1
ATOM 766 N N . ALA A 1 98 ? -7.685 -15.929 -4.144 1.00 87.56 98 ALA A N 1
ATOM 767 C CA . ALA A 1 98 ? -7.421 -15.298 -2.857 1.00 87.56 98 ALA A CA 1
ATOM 768 C C . ALA A 1 98 ? -8.705 -14.716 -2.242 1.00 87.56 98 ALA A C 1
ATOM 770 O O . ALA A 1 98 ? -9.015 -14.990 -1.085 1.00 87.56 98 ALA A O 1
ATOM 771 N N . TYR A 1 99 ? -9.508 -13.992 -3.024 1.00 85.19 99 TYR A N 1
ATOM 772 C CA . TYR A 1 99 ? -10.760 -13.401 -2.554 1.00 85.19 99 TYR A CA 1
ATOM 773 C C . TYR A 1 99 ? -11.796 -14.466 -2.167 1.00 85.19 99 TYR A C 1
ATOM 775 O O . TYR A 1 99 ? -12.477 -14.332 -1.150 1.00 85.19 99 TYR A O 1
ATOM 783 N N . LYS A 1 100 ? -11.888 -15.578 -2.910 1.00 84.94 100 LYS A N 1
ATOM 784 C CA . LYS A 1 100 ? -12.737 -16.717 -2.521 1.00 84.94 100 LYS A CA 1
ATOM 785 C C . LYS A 1 100 ? -12.286 -17.334 -1.199 1.00 84.94 100 LYS A C 1
ATOM 787 O O . LYS A 1 100 ? -13.133 -17.596 -0.350 1.00 84.94 100 LYS A O 1
ATOM 792 N N . LEU A 1 101 ? -10.985 -17.524 -0.988 1.00 86.69 101 LEU A N 1
ATOM 793 C CA . LEU A 1 101 ? -10.454 -18.054 0.275 1.00 86.69 101 LEU A CA 1
ATOM 794 C C . LEU A 1 101 ? -10.679 -17.106 1.459 1.00 86.69 101 LEU A C 1
ATOM 796 O O . LEU A 1 101 ? -10.932 -17.563 2.572 1.00 86.69 101 LEU A O 1
ATOM 800 N N . LEU A 1 102 ? -10.608 -15.796 1.227 1.00 86.81 102 LEU A N 1
ATOM 801 C CA . LEU A 1 102 ? -10.776 -14.801 2.280 1.00 86.81 102 LEU A CA 1
ATOM 802 C C . LEU A 1 102 ? -12.250 -14.537 2.587 1.00 86.81 102 LEU A C 1
ATOM 804 O O . LEU A 1 102 ? -12.629 -14.576 3.750 1.00 86.81 102 LEU A O 1
ATOM 808 N N . SER A 1 103 ? -13.098 -14.306 1.586 1.00 82.94 103 SER A N 1
ATOM 809 C CA . SER A 1 103 ? -14.335 -13.538 1.801 1.00 82.94 103 SER A CA 1
ATOM 810 C C . SER A 1 103 ? -15.617 -14.195 1.289 1.00 82.94 103 SER A C 1
ATOM 812 O O . SER A 1 103 ? -16.698 -13.782 1.721 1.00 82.94 103 SER A O 1
ATOM 814 N N . ALA A 1 104 ? -15.527 -15.180 0.384 1.00 78.00 104 ALA A N 1
ATOM 815 C CA . ALA A 1 104 ? -16.690 -15.677 -0.371 1.00 78.00 104 ALA A CA 1
ATOM 816 C C . ALA A 1 104 ? -16.891 -17.207 -0.393 1.00 78.00 104 ALA A C 1
ATOM 818 O O . ALA A 1 104 ? -18.006 -17.671 -0.618 1.00 78.00 104 ALA A O 1
ATOM 819 N N . GLY A 1 105 ? -15.842 -18.004 -0.192 1.00 77.06 105 GLY A N 1
ATOM 820 C CA . GLY A 1 105 ? -15.911 -19.467 -0.179 1.00 77.06 105 GLY A CA 1
ATOM 821 C C . GLY A 1 105 ? -16.610 -20.027 1.063 1.00 77.06 105 GLY A C 1
ATOM 822 O O . GLY A 1 105 ? -16.744 -19.354 2.081 1.00 77.06 105 GLY A O 1
ATOM 823 N N . SER A 1 106 ? -17.014 -21.300 1.016 1.00 80.00 106 SER A N 1
ATOM 824 C CA . SER A 1 106 ? -17.712 -21.967 2.132 1.00 80.00 106 SER A CA 1
ATOM 825 C C . SER A 1 106 ? -16.907 -22.000 3.438 1.00 80.00 106 SER A C 1
ATOM 827 O O . SER A 1 106 ? -17.493 -22.047 4.513 1.00 80.00 106 SER A O 1
ATOM 829 N N . ASN A 1 107 ? -15.575 -21.943 3.337 1.00 83.19 107 ASN A N 1
ATOM 830 C CA . ASN A 1 107 ? -14.636 -21.902 4.461 1.00 83.19 107 ASN A CA 1
ATOM 831 C C . ASN A 1 107 ? -13.907 -20.548 4.552 1.00 83.19 107 ASN A C 1
ATOM 833 O O . ASN A 1 107 ? -12.773 -20.489 5.023 1.00 83.19 107 ASN A O 1
ATOM 837 N N . ALA A 1 108 ? -14.523 -19.474 4.047 1.00 84.94 108 ALA A N 1
ATOM 838 C CA . ALA A 1 108 ? -13.920 -18.148 4.013 1.00 84.94 108 ALA A CA 1
ATOM 839 C C . ALA A 1 108 ? -13.598 -17.636 5.422 1.00 84.94 108 ALA A C 1
ATOM 841 O O . ALA A 1 108 ? -14.499 -17.407 6.234 1.00 84.94 108 ALA A O 1
ATOM 842 N N . VAL A 1 109 ? -12.312 -17.409 5.695 1.00 85.50 109 VAL A N 1
ATOM 843 C CA . VAL A 1 109 ? -11.828 -17.012 7.030 1.00 85.50 109 VAL A CA 1
ATOM 844 C C . VAL A 1 109 ? -12.292 -15.611 7.441 1.00 85.50 109 VAL A C 1
ATOM 846 O O . VAL A 1 109 ? -12.462 -15.343 8.627 1.00 85.50 109 VAL A O 1
ATOM 849 N N . LEU A 1 110 ? -12.575 -14.738 6.471 1.00 87.31 110 LEU A N 1
ATOM 850 C CA . LEU A 1 110 ? -13.120 -13.389 6.648 1.00 87.31 110 LEU A CA 1
ATOM 851 C C . LEU A 1 110 ? -14.574 -13.276 6.159 1.00 87.31 110 LEU A C 1
ATOM 853 O O . LEU A 1 110 ? -15.071 -12.170 5.967 1.00 87.31 110 LEU A O 1
ATOM 857 N N . GLY A 1 111 ? -15.297 -14.388 5.971 1.00 84.31 111 GLY A N 1
ATOM 858 C CA . GLY A 1 111 ? -16.637 -14.385 5.359 1.00 84.31 111 GLY A CA 1
ATOM 859 C C . GLY A 1 111 ? -17.677 -13.495 6.063 1.00 84.31 111 GLY A C 1
ATOM 860 O O . GLY A 1 111 ? -18.618 -13.020 5.421 1.00 84.31 111 GLY A O 1
ATOM 861 N N . ARG A 1 112 ? -17.483 -13.218 7.361 1.00 84.81 112 ARG A N 1
ATOM 862 C CA . ARG A 1 112 ? -18.334 -12.338 8.189 1.00 84.81 112 ARG A CA 1
ATOM 863 C C . ARG A 1 112 ? -17.985 -10.848 8.105 1.00 84.81 112 ARG A C 1
ATOM 865 O O . ARG A 1 112 ? -18.736 -10.032 8.632 1.00 84.81 112 ARG A O 1
ATOM 872 N N . TYR A 1 113 ? -16.860 -10.510 7.490 1.00 89.25 113 TYR A N 1
ATOM 873 C CA . TYR A 1 113 ? -16.382 -9.143 7.344 1.00 89.25 113 TYR A CA 1
ATOM 874 C C . TYR A 1 113 ? -16.628 -8.625 5.924 1.00 89.25 113 TYR A C 1
ATOM 876 O O . TYR A 1 113 ? -16.798 -9.399 4.969 1.00 89.25 113 TYR A O 1
ATOM 884 N N . ASP A 1 114 ? -16.599 -7.302 5.803 1.00 89.69 114 ASP A N 1
ATOM 885 C CA . ASP A 1 114 ? -16.487 -6.598 4.533 1.00 89.69 114 ASP A CA 1
ATOM 886 C C . ASP A 1 114 ? -14.997 -6.470 4.186 1.00 89.69 114 ASP A C 1
ATOM 888 O O . ASP A 1 114 ? -14.290 -5.606 4.704 1.00 89.69 114 ASP A O 1
ATOM 892 N N . THR A 1 115 ? -14.471 -7.418 3.409 1.00 91.50 115 THR A N 1
ATOM 893 C CA . THR A 1 115 ? -13.039 -7.446 3.083 1.00 91.50 115 THR A CA 1
ATOM 894 C C . THR A 1 115 ? -12.711 -6.395 2.036 1.00 91.50 115 THR A C 1
ATOM 896 O O . THR A 1 115 ? -13.170 -6.484 0.898 1.00 91.50 115 THR A O 1
ATOM 899 N N . GLN A 1 116 ? -11.858 -5.454 2.425 1.00 94.31 116 GLN A N 1
ATOM 900 C CA . GLN A 1 116 ? -11.318 -4.409 1.568 1.00 94.31 116 GLN A CA 1
ATOM 901 C C . GLN A 1 116 ? -9.828 -4.665 1.349 1.00 94.31 116 GLN A C 1
ATOM 903 O O . GLN A 1 116 ? -9.137 -5.135 2.257 1.00 94.31 116 GLN A O 1
ATOM 908 N N . ILE A 1 117 ? -9.334 -4.383 0.148 1.00 95.56 117 ILE A N 1
ATOM 909 C CA . ILE A 1 117 ? -7.944 -4.629 -0.231 1.00 95.56 117 ILE A CA 1
ATOM 910 C C . ILE A 1 117 ? -7.294 -3.321 -0.677 1.00 95.56 117 ILE A C 1
ATOM 912 O O . ILE A 1 117 ? -7.858 -2.590 -1.489 1.00 95.56 117 ILE A O 1
ATOM 916 N N . ILE A 1 118 ? -6.103 -3.054 -0.141 1.00 97.94 118 ILE A N 1
ATOM 917 C CA . ILE A 1 118 ? -5.128 -2.134 -0.730 1.00 97.94 118 ILE A CA 1
ATOM 918 C C . ILE A 1 118 ? -4.065 -2.991 -1.406 1.00 97.94 118 ILE A C 1
ATOM 920 O O . ILE A 1 118 ? -3.510 -3.901 -0.791 1.00 97.94 118 ILE A O 1
ATOM 924 N N . THR A 1 119 ? -3.745 -2.676 -2.652 1.00 97.94 119 THR A N 1
ATOM 925 C CA . THR A 1 119 ? -2.560 -3.206 -3.320 1.00 97.94 119 THR A CA 1
ATOM 926 C C . THR A 1 119 ? -1.575 -2.064 -3.512 1.00 97.94 119 THR A C 1
ATOM 928 O O . THR A 1 119 ? -1.922 -0.975 -3.972 1.00 97.94 119 THR A O 1
ATOM 931 N N . ALA A 1 120 ? -0.334 -2.308 -3.139 1.00 98.06 120 ALA A N 1
ATOM 932 C CA . ALA A 1 120 ? 0.781 -1.413 -3.331 1.00 98.06 120 ALA A CA 1
ATOM 933 C C . ALA A 1 120 ? 1.916 -2.154 -4.027 1.00 98.06 120 ALA A C 1
ATOM 935 O O . ALA A 1 120 ? 2.110 -3.352 -3.823 1.00 98.06 120 ALA A O 1
ATOM 936 N N . ILE A 1 121 ? 2.670 -1.412 -4.825 1.00 97.81 121 ILE A N 1
ATOM 937 C CA . ILE A 1 121 ? 3.906 -1.877 -5.438 1.00 97.81 121 ILE A CA 1
ATOM 938 C C . ILE A 1 121 ? 5.026 -0.932 -5.052 1.00 97.81 121 ILE A C 1
ATOM 940 O O . ILE A 1 121 ? 4.809 0.281 -5.014 1.00 97.81 121 ILE A O 1
ATOM 944 N N . PHE A 1 122 ? 6.191 -1.476 -4.734 1.00 96.12 122 PHE A N 1
ATOM 945 C CA . PHE A 1 122 ? 7.376 -0.678 -4.453 1.00 96.12 122 PHE A CA 1
ATOM 946 C C . PHE A 1 122 ? 8.485 -0.992 -5.452 1.00 96.12 122 PHE A C 1
ATOM 948 O O . PHE A 1 122 ? 8.519 -2.071 -6.052 1.00 96.12 122 PHE A O 1
ATOM 955 N N . ALA A 1 123 ? 9.347 0.001 -5.623 1.00 92.06 123 ALA A N 1
ATOM 956 C CA . ALA A 1 123 ? 10.519 -0.031 -6.481 1.00 92.06 123 ALA A CA 1
ATOM 957 C C . ALA A 1 123 ? 11.718 0.586 -5.733 1.00 92.06 123 ALA A C 1
ATOM 959 O O . ALA A 1 123 ? 11.668 0.672 -4.500 1.00 92.06 123 ALA A O 1
ATOM 960 N N . ASP A 1 124 ? 12.763 1.030 -6.434 1.00 90.00 124 ASP A N 1
ATOM 961 C CA . ASP A 1 124 ? 13.901 1.723 -5.819 1.00 90.00 124 ASP A CA 1
ATOM 962 C C . ASP A 1 124 ? 13.676 3.252 -5.757 1.00 90.00 124 ASP A C 1
ATOM 964 O O . ASP A 1 124 ? 12.930 3.847 -6.539 1.00 90.00 124 ASP A O 1
ATOM 968 N N . VAL A 1 125 ? 14.343 3.942 -4.830 1.00 89.38 125 VAL A N 1
ATOM 969 C CA . VAL A 1 125 ? 14.367 5.409 -4.733 1.00 89.38 125 VAL A CA 1
ATOM 970 C C . VAL A 1 125 ? 14.874 6.099 -6.004 1.00 89.38 125 VAL A C 1
ATOM 972 O O . VAL A 1 125 ? 14.546 7.269 -6.228 1.00 89.38 125 VAL A O 1
ATOM 975 N N . GLY A 1 126 ? 15.669 5.416 -6.826 1.00 87.88 126 GLY A N 1
ATOM 976 C CA . GLY A 1 126 ? 16.141 5.898 -8.122 1.00 87.88 126 GLY A CA 1
ATOM 977 C C . GLY A 1 126 ? 15.070 5.916 -9.216 1.00 87.88 12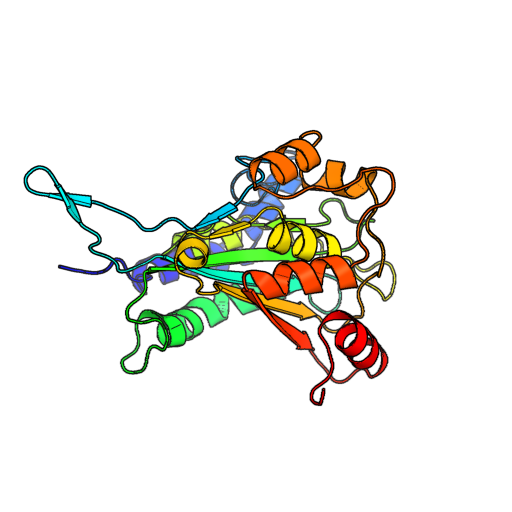6 GLY A C 1
ATOM 978 O O . GLY A 1 126 ? 15.164 6.740 -10.128 1.00 87.88 126 GLY A O 1
ATOM 979 N N . ASP A 1 127 ? 14.041 5.078 -9.098 1.00 90.44 127 ASP A N 1
ATOM 980 C CA . ASP A 1 127 ? 12.971 4.931 -10.089 1.00 90.44 127 ASP A CA 1
ATOM 981 C C . ASP A 1 127 ? 12.027 6.132 -10.069 1.00 90.44 127 ASP A C 1
ATOM 983 O O . ASP A 1 127 ? 11.985 6.867 -9.080 1.00 90.44 127 ASP A O 1
ATOM 987 N N . ASN A 1 128 ? 11.262 6.382 -11.139 1.00 91.75 128 ASN A N 1
ATOM 988 C CA . ASN A 1 128 ? 10.326 7.517 -11.215 1.00 91.75 128 ASN A CA 1
ATOM 989 C C . ASN A 1 128 ? 9.281 7.484 -10.082 1.00 91.75 128 ASN A C 1
ATOM 991 O O . ASN A 1 128 ? 8.942 8.538 -9.519 1.00 91.75 128 ASN A O 1
ATOM 995 N N . TYR A 1 129 ? 8.836 6.288 -9.714 1.00 94.25 129 TYR A N 1
ATOM 996 C CA . TYR A 1 129 ? 7.805 5.956 -8.750 1.00 94.25 129 TYR A CA 1
ATOM 997 C C . TYR A 1 129 ? 8.316 4.904 -7.765 1.00 94.25 129 TYR A C 1
ATOM 999 O O . TYR A 1 129 ? 8.213 3.704 -7.980 1.00 94.25 129 TYR A O 1
ATOM 1007 N N . VAL A 1 130 ? 8.763 5.374 -6.602 1.00 95.19 130 VAL A N 1
ATOM 1008 C CA . VAL A 1 130 ? 9.188 4.504 -5.489 1.00 95.19 130 VAL A CA 1
ATOM 1009 C C . VAL A 1 130 ? 8.027 3.659 -4.938 1.00 95.19 130 VAL A C 1
ATOM 1011 O O . VAL A 1 130 ? 8.232 2.585 -4.381 1.00 95.19 130 VAL A O 1
ATOM 1014 N N . LEU A 1 131 ? 6.791 4.161 -5.049 1.00 97.62 131 LEU A N 1
ATOM 1015 C CA . LEU A 1 131 ? 5.590 3.511 -4.528 1.00 97.62 131 LEU A CA 1
ATOM 1016 C C . LEU A 1 131 ? 4.363 3.884 -5.366 1.00 97.62 131 LEU A C 1
ATOM 1018 O O . LEU A 1 131 ? 4.052 5.068 -5.512 1.00 97.62 131 LEU A O 1
ATOM 1022 N N . CYS A 1 132 ? 3.602 2.879 -5.794 1.00 98.19 132 CYS A N 1
ATOM 1023 C CA . CYS A 1 132 ? 2.173 3.036 -6.075 1.00 98.19 132 CYS A CA 1
ATOM 1024 C C . CYS A 1 132 ? 1.384 2.370 -4.944 1.00 98.19 132 CYS A C 1
ATOM 1026 O O . CYS A 1 132 ? 1.774 1.316 -4.449 1.00 98.19 132 CYS A O 1
ATOM 1028 N N . ARG A 1 133 ? 0.267 2.962 -4.522 1.00 98.12 133 ARG A N 1
ATOM 1029 C CA . ARG A 1 133 ? -0.569 2.452 -3.428 1.00 98.12 133 ARG A CA 1
ATOM 1030 C C . ARG A 1 133 ? -2.032 2.757 -3.695 1.00 98.12 133 ARG A C 1
ATOM 1032 O O . ARG A 1 133 ? -2.418 3.924 -3.718 1.00 98.12 133 ARG A O 1
ATOM 1039 N N . SER A 1 134 ? -2.844 1.725 -3.876 1.00 98.00 134 SER A N 1
ATOM 1040 C CA . SER A 1 134 ? -4.263 1.853 -4.209 1.00 98.00 134 SER A CA 1
ATOM 1041 C C . SER A 1 134 ? -5.107 2.405 -3.047 1.00 98.00 134 SER A C 1
ATOM 1043 O O . SER A 1 134 ? -4.598 2.646 -1.945 1.00 98.00 134 SER A O 1
ATOM 1045 N N . GLN A 1 135 ? -6.403 2.630 -3.281 1.00 97.25 135 GLN A N 1
ATOM 1046 C CA . GLN A 1 135 ? -7.361 2.865 -2.194 1.00 97.25 135 GLN A CA 1
ATOM 1047 C C . GLN A 1 135 ? -7.773 1.533 -1.555 1.00 97.25 135 GLN A C 1
ATOM 1049 O O . GLN A 1 135 ? -7.548 0.470 -2.130 1.00 97.25 135 GLN A O 1
ATOM 1054 N N . ALA A 1 136 ? -8.383 1.592 -0.368 1.00 95.69 136 ALA A N 1
ATOM 1055 C CA . ALA A 1 136 ? -9.033 0.427 0.224 1.00 95.69 136 ALA A CA 1
ATOM 1056 C C . ALA A 1 136 ? -10.371 0.200 -0.484 1.00 95.69 136 ALA A C 1
ATOM 1058 O O . ALA A 1 136 ? -11.338 0.915 -0.229 1.00 95.69 136 ALA A O 1
ATOM 1059 N N . GLU A 1 137 ? -10.415 -0.774 -1.387 1.00 93.12 137 GLU A N 1
ATOM 1060 C CA . GLU A 1 137 ? -11.599 -1.052 -2.201 1.00 93.12 137 GLU A CA 1
ATOM 1061 C C . GLU A 1 137 ? -12.066 -2.500 -2.058 1.00 93.12 137 GLU A C 1
ATOM 1063 O O . GLU A 1 137 ? -11.376 -3.370 -1.527 1.00 93.12 137 GLU A O 1
ATOM 1068 N N . MET A 1 138 ? -13.276 -2.740 -2.547 1.00 87.19 138 MET A N 1
ATOM 1069 C CA . MET A 1 138 ? -13.916 -4.048 -2.649 1.00 87.19 138 MET A CA 1
ATOM 1070 C C . MET A 1 138 ? -14.276 -4.334 -4.111 1.00 87.19 138 MET A C 1
ATOM 1072 O O . MET A 1 138 ? -14.194 -3.455 -4.971 1.00 87.19 138 MET A O 1
ATOM 1076 N N . ASP A 1 139 ? -14.717 -5.559 -4.381 1.00 84.38 139 ASP A N 1
ATOM 1077 C CA . ASP A 1 139 ? -15.207 -5.986 -5.692 1.00 84.38 139 ASP A CA 1
ATOM 1078 C C . ASP A 1 139 ? -14.206 -5.759 -6.847 1.00 84.38 139 ASP A C 1
ATOM 1080 O O . ASP A 1 139 ? -12.988 -5.770 -6.657 1.00 84.38 139 ASP A O 1
ATOM 1084 N N . GLU A 1 140 ? -14.703 -5.589 -8.077 1.00 88.81 140 GLU A N 1
ATOM 1085 C CA . GLU A 1 140 ? -13.877 -5.398 -9.271 1.00 88.81 140 GLU A CA 1
ATOM 1086 C C . GLU A 1 140 ? -12.933 -4.197 -9.187 1.00 88.81 140 GLU A C 1
ATOM 1088 O O . GLU A 1 140 ? -11.913 -4.195 -9.871 1.00 88.81 140 GLU A O 1
ATOM 1093 N N . ARG A 1 141 ? -13.209 -3.215 -8.322 1.00 92.69 141 ARG A N 1
ATOM 1094 C CA . ARG A 1 141 ? -12.375 -2.016 -8.171 1.00 92.69 141 ARG A CA 1
ATOM 1095 C C . ARG A 1 141 ? -10.971 -2.328 -7.676 1.00 92.69 141 ARG A C 1
ATOM 1097 O O . ARG A 1 141 ? -10.038 -1.614 -8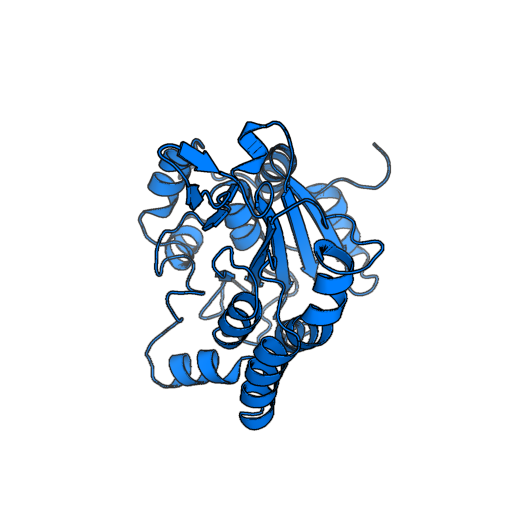.030 1.00 92.69 141 ARG A O 1
ATOM 1104 N N . ILE A 1 142 ? -10.810 -3.411 -6.910 1.00 93.62 142 ILE A N 1
ATOM 1105 C CA . ILE A 1 142 ? -9.489 -3.919 -6.518 1.00 93.62 142 ILE A CA 1
ATOM 1106 C C . ILE A 1 142 ? -8.678 -4.226 -7.783 1.00 93.62 142 ILE A C 1
ATOM 1108 O O . ILE A 1 142 ? -7.551 -3.763 -7.944 1.00 93.62 142 ILE A O 1
ATOM 1112 N N . ALA A 1 143 ? -9.292 -4.958 -8.714 1.00 94.31 143 ALA A N 1
ATOM 1113 C CA . ALA A 1 143 ? -8.683 -5.318 -9.986 1.00 94.31 143 ALA A CA 1
ATOM 1114 C C . ALA A 1 143 ? -8.500 -4.090 -10.893 1.00 94.31 143 ALA A C 1
ATOM 1116 O O . ALA A 1 143 ? -7.462 -3.956 -11.530 1.00 94.31 143 ALA A O 1
ATOM 1117 N N . GLU A 1 144 ? -9.470 -3.168 -10.936 1.00 96.00 144 GLU A N 1
ATOM 1118 C CA . GLU A 1 144 ? -9.355 -1.928 -11.715 1.00 96.00 144 GLU A CA 1
ATOM 1119 C C . GLU A 1 144 ? -8.152 -1.096 -11.264 1.00 96.00 144 GLU A C 1
ATOM 1121 O O . GLU A 1 144 ? -7.380 -0.642 -12.104 1.00 96.00 144 GLU A O 1
ATOM 1126 N N . GLN A 1 145 ? -7.933 -0.952 -9.955 1.00 96.81 145 GLN A N 1
ATOM 1127 C CA . GLN A 1 145 ? -6.790 -0.205 -9.431 1.00 96.81 145 GLN A CA 1
ATOM 1128 C C . GLN A 1 145 ? -5.449 -0.886 -9.716 1.00 96.81 145 GLN A C 1
ATOM 1130 O O . GLN A 1 145 ? -4.484 -0.182 -10.003 1.00 96.81 145 GLN A O 1
ATOM 1135 N N . MET A 1 146 ? -5.377 -2.223 -9.725 1.00 97.12 146 MET A N 1
ATOM 1136 C CA . MET A 1 146 ? -4.171 -2.932 -10.181 1.00 97.12 146 MET A CA 1
ATOM 1137 C C . MET A 1 146 ? -3.802 -2.545 -11.621 1.00 97.12 146 MET A C 1
ATOM 1139 O O . MET A 1 146 ? -2.622 -2.380 -11.917 1.00 97.12 146 MET A O 1
ATOM 1143 N N . THR A 1 147 ? -4.790 -2.294 -12.493 1.00 97.38 147 THR A N 1
ATOM 1144 C CA . THR A 1 147 ? -4.509 -1.896 -13.886 1.00 97.38 147 THR A CA 1
ATOM 1145 C C . THR A 1 147 ? -3.896 -0.510 -14.058 1.00 97.38 147 THR A C 1
ATOM 1147 O O . THR A 1 147 ? -3.353 -0.190 -15.117 1.00 97.38 147 THR A O 1
ATOM 1150 N N . LEU A 1 148 ? -3.981 0.318 -13.017 1.00 97.75 148 LEU A N 1
ATOM 1151 C CA . LEU A 1 148 ? -3.489 1.692 -13.012 1.00 97.75 148 LEU A CA 1
ATOM 1152 C C . LEU A 1 148 ? -2.061 1.806 -12.469 1.00 97.75 148 LEU A C 1
ATOM 1154 O O . LEU A 1 148 ? -1.479 2.888 -12.532 1.00 97.75 148 LEU A O 1
ATOM 1158 N N . MET A 1 149 ? -1.510 0.721 -11.918 1.00 97.44 149 MET A N 1
ATOM 1159 C CA . MET A 1 149 ? -0.155 0.695 -11.372 1.00 97.44 149 MET A CA 1
ATOM 1160 C C . MET A 1 149 ? 0.897 0.812 -12.472 1.00 97.44 149 MET A C 1
ATOM 1162 O O . MET A 1 149 ? 0.654 0.446 -13.619 1.00 97.44 149 MET A O 1
ATOM 1166 N N . VAL A 1 150 ? 2.072 1.321 -12.101 1.00 96.38 150 VAL A N 1
ATOM 1167 C CA . VAL A 1 150 ? 3.208 1.496 -13.010 1.00 96.38 150 VAL A CA 1
ATOM 1168 C C . VAL A 1 150 ? 4.435 0.814 -12.399 1.00 96.38 150 VAL A C 1
ATOM 1170 O O . VAL A 1 150 ? 5.209 1.480 -11.714 1.00 96.38 150 VAL A O 1
ATOM 1173 N N . PRO A 1 151 ? 4.584 -0.513 -12.563 1.00 93.19 151 PRO A N 1
ATOM 1174 C CA . PRO A 1 151 ? 5.825 -1.201 -12.224 1.00 93.19 151 PRO A CA 1
ATOM 1175 C C . PRO A 1 151 ? 6.927 -0.728 -13.175 1.00 93.19 151 PRO A C 1
ATOM 1177 O O . PRO A 1 151 ? 6.737 -0.699 -14.389 1.00 93.19 151 PRO A O 1
ATOM 1180 N N . GLU A 1 152 ? 8.077 -0.320 -12.643 1.00 85.69 152 GLU A N 1
ATOM 1181 C CA . GLU A 1 152 ? 9.175 0.154 -13.497 1.00 85.69 152 GLU A CA 1
ATOM 1182 C C . GLU A 1 152 ? 10.060 -0.974 -14.013 1.00 85.69 152 GLU A C 1
ATOM 1184 O O . GLU A 1 152 ? 10.788 -0.769 -14.984 1.00 85.69 152 GLU A O 1
ATOM 1189 N N . HIS A 1 153 ? 9.966 -2.172 -13.420 1.00 80.88 153 HIS A N 1
ATOM 1190 C CA . HIS A 1 153 ? 10.744 -3.364 -13.789 1.00 80.88 153 HIS A CA 1
ATOM 1191 C C . HIS A 1 153 ? 12.266 -3.141 -13.785 1.00 80.88 153 HIS A C 1
ATOM 1193 O O . HIS A 1 153 ? 13.031 -3.977 -14.273 1.00 80.88 153 HIS A O 1
ATOM 1199 N N . ALA A 1 154 ? 12.713 -2.002 -13.264 1.00 70.06 154 ALA A N 1
ATOM 1200 C CA . ALA A 1 154 ? 14.102 -1.635 -13.153 1.00 70.06 154 ALA A CA 1
ATOM 1201 C C . ALA A 1 154 ? 14.674 -2.213 -11.857 1.00 70.06 154 ALA A C 1
ATOM 1203 O O . ALA A 1 154 ? 13.955 -2.528 -10.911 1.00 70.06 154 ALA A O 1
ATOM 1204 N N . GLY A 1 155 ? 15.985 -2.414 -11.857 1.00 59.16 155 GLY A N 1
ATOM 1205 C CA . GLY A 1 155 ? 16.756 -2.707 -10.658 1.00 59.16 155 GLY A CA 1
ATOM 1206 C C . GLY A 1 155 ? 17.946 -1.759 -10.616 1.00 59.16 155 GLY A C 1
ATOM 1207 O O . GLY A 1 155 ? 18.514 -1.431 -11.663 1.00 59.16 155 GLY A O 1
ATOM 1208 N N . GLY A 1 156 ? 18.302 -1.306 -9.418 1.00 62.53 156 GLY A N 1
ATOM 1209 C CA . GLY A 1 156 ? 19.465 -0.457 -9.177 1.00 62.53 156 GLY A CA 1
ATOM 1210 C C . GLY A 1 156 ? 20.568 -1.237 -8.476 1.00 62.53 156 GLY A C 1
ATOM 1211 O O . GLY A 1 156 ? 21.484 -1.770 -9.109 1.00 62.53 156 GLY A O 1
ATOM 1212 N N . ASP A 1 157 ? 20.482 -1.289 -7.152 1.00 70.44 157 ASP A N 1
ATOM 1213 C CA . ASP A 1 157 ? 21.302 -2.135 -6.293 1.00 70.44 157 ASP A CA 1
ATOM 1214 C C . ASP A 1 157 ? 20.462 -3.278 -5.691 1.00 70.44 157 ASP A C 1
ATOM 1216 O O . ASP A 1 157 ? 19.315 -3.496 -6.056 1.00 70.44 157 ASP A O 1
ATOM 1220 N N . THR A 1 158 ? 21.084 -4.116 -4.861 1.00 73.94 158 THR A N 1
ATOM 1221 C CA . THR A 1 158 ? 20.425 -5.310 -4.304 1.00 73.94 158 THR A CA 1
ATOM 1222 C C . THR A 1 158 ? 19.342 -5.006 -3.259 1.00 73.94 158 THR A C 1
ATOM 1224 O O . THR A 1 158 ? 18.398 -5.786 -3.174 1.00 73.94 158 THR A O 1
ATOM 1227 N N . PRO A 1 159 ? 19.468 -3.983 -2.390 1.00 82.38 159 PRO A N 1
ATOM 1228 C CA . PRO A 1 159 ? 18.380 -3.602 -1.498 1.00 82.38 159 PRO A CA 1
ATOM 1229 C C . PRO A 1 159 ? 17.287 -2.825 -2.229 1.00 82.38 159 PRO A C 1
ATOM 1231 O O . PRO A 1 159 ? 17.597 -1.889 -2.947 1.00 82.38 159 PRO A O 1
ATOM 1234 N N . GLU A 1 160 ? 16.030 -3.129 -1.927 1.00 88.25 160 GLU A N 1
ATOM 1235 C CA . GLU A 1 160 ? 14.875 -2.393 -2.458 1.00 88.25 160 GLU A CA 1
ATOM 1236 C C . GLU A 1 160 ? 14.300 -1.420 -1.414 1.00 88.25 160 GLU A C 1
ATOM 1238 O O . GLU A 1 160 ? 14.766 -1.380 -0.262 1.00 88.25 160 GLU A O 1
ATOM 1243 N N . ASP A 1 161 ? 13.263 -0.643 -1.777 1.00 94.50 161 ASP A N 1
ATOM 1244 C CA . ASP A 1 161 ? 12.678 0.393 -0.907 1.00 94.50 161 ASP A CA 1
ATOM 1245 C C . ASP A 1 161 ? 11.251 0.155 -0.356 1.00 94.50 161 ASP A C 1
ATOM 1247 O O . ASP A 1 161 ? 10.419 1.076 -0.307 1.00 94.50 161 ASP A O 1
ATOM 1251 N N . PRO A 1 162 ? 10.933 -1.033 0.199 1.00 96.31 162 PRO A N 1
ATOM 1252 C CA . PRO A 1 162 ? 9.627 -1.296 0.801 1.00 96.31 162 PRO A CA 1
ATOM 1253 C C . PRO A 1 162 ? 9.342 -0.435 2.040 1.00 96.31 162 PRO A C 1
ATOM 1255 O O . PRO A 1 162 ? 8.190 -0.355 2.473 1.00 96.31 162 PRO A O 1
ATOM 1258 N N . GLN A 1 163 ? 10.348 0.215 2.643 1.00 97.88 163 GLN A N 1
ATOM 1259 C CA . GLN A 1 163 ? 10.171 1.025 3.851 1.00 97.88 163 GLN A CA 1
ATOM 1260 C C . GLN A 1 163 ? 9.201 2.195 3.658 1.00 97.88 163 GLN A C 1
ATOM 1262 O O . GLN A 1 163 ? 8.520 2.562 4.615 1.00 97.88 163 GLN A O 1
ATOM 1267 N N . TYR A 1 164 ? 9.077 2.760 2.450 1.00 98.25 164 TYR A N 1
ATOM 1268 C CA . TYR A 1 164 ? 8.109 3.837 2.198 1.00 98.25 164 TYR A CA 1
ATOM 1269 C C . TYR A 1 164 ? 6.679 3.294 2.137 1.00 98.25 164 TYR A C 1
ATOM 1271 O O . TYR A 1 164 ? 5.761 3.911 2.676 1.00 98.25 164 TYR A O 1
ATOM 1279 N N . GLY A 1 165 ? 6.489 2.098 1.573 1.00 98.12 165 GLY A N 1
ATOM 1280 C CA . GLY A 1 165 ? 5.217 1.383 1.645 1.00 98.12 165 GLY A CA 1
ATOM 1281 C C . GLY A 1 165 ? 4.858 0.984 3.081 1.00 98.12 165 GLY A C 1
ATOM 1282 O O . GLY A 1 165 ? 3.729 1.205 3.512 1.00 98.12 165 GLY A O 1
ATOM 1283 N N . LEU A 1 166 ? 5.824 0.475 3.853 1.00 98.62 166 LEU A N 1
ATOM 1284 C CA . LEU A 1 166 ? 5.656 0.148 5.276 1.00 98.62 166 LEU A CA 1
ATOM 1285 C C . LEU A 1 166 ? 5.300 1.383 6.112 1.00 98.62 166 LEU A C 1
ATOM 1287 O O . LEU A 1 166 ? 4.438 1.303 6.982 1.00 98.62 166 LEU A O 1
ATOM 1291 N N . PHE A 1 167 ? 5.913 2.534 5.823 1.00 98.69 167 PHE A N 1
ATOM 1292 C CA . PHE A 1 167 ? 5.554 3.814 6.435 1.00 98.69 167 PHE A CA 1
ATOM 1293 C C . PHE A 1 167 ? 4.100 4.187 6.123 1.00 98.69 167 PHE A C 1
ATOM 1295 O O . PHE A 1 167 ? 3.355 4.588 7.019 1.00 98.69 167 PHE A O 1
ATOM 1302 N N . GLY A 1 168 ? 3.685 4.004 4.864 1.00 98.31 168 GLY A N 1
ATOM 1303 C CA . GLY A 1 168 ? 2.298 4.162 4.435 1.00 98.31 168 GLY A CA 1
ATOM 1304 C C . GLY A 1 168 ? 1.339 3.269 5.226 1.00 98.31 168 GLY A C 1
ATOM 1305 O O . GLY A 1 168 ? 0.344 3.761 5.752 1.00 98.31 168 GLY A O 1
ATOM 1306 N N . GLY A 1 169 ? 1.684 1.989 5.378 1.00 98.12 169 GLY A N 1
ATOM 1307 C CA . GLY A 1 169 ? 0.953 1.015 6.190 1.00 98.12 169 GLY A CA 1
ATOM 1308 C C . GLY A 1 169 ? 0.824 1.440 7.658 1.00 98.12 169 GLY A C 1
ATOM 1309 O O . GLY A 1 169 ? -0.279 1.484 8.201 1.00 98.12 169 GLY A O 1
ATOM 1310 N N . ALA A 1 170 ? 1.944 1.797 8.292 1.00 98.31 170 ALA A N 1
ATOM 1311 C CA . ALA A 1 170 ? 2.020 2.079 9.725 1.00 98.31 170 ALA A CA 1
ATOM 1312 C C . ALA A 1 170 ? 1.328 3.386 10.134 1.00 98.31 170 ALA A C 1
ATOM 1314 O O . ALA A 1 170 ? 0.678 3.428 11.177 1.00 98.31 170 ALA A O 1
ATOM 1315 N N . TYR A 1 171 ? 1.485 4.443 9.330 1.00 98.50 171 TYR A N 1
ATOM 1316 C CA . TYR A 1 171 ? 1.135 5.807 9.741 1.00 98.50 171 TYR A CA 1
ATOM 1317 C C . TYR A 1 171 ? 0.113 6.499 8.840 1.00 98.50 171 TYR A C 1
ATOM 1319 O O . TYR A 1 171 ? -0.455 7.513 9.242 1.00 98.50 171 TYR A O 1
ATOM 1327 N N . LEU A 1 172 ? -0.139 5.980 7.636 1.00 98.31 172 LEU A N 1
ATOM 1328 C CA . LEU A 1 172 ? -1.051 6.561 6.639 1.00 98.31 172 LEU A CA 1
ATOM 1329 C C . LEU A 1 172 ? -2.125 5.554 6.195 1.00 98.31 172 LEU A C 1
ATOM 1331 O O . LEU A 1 172 ? -2.698 5.653 5.105 1.00 98.31 172 LEU A O 1
ATOM 1335 N N . THR A 1 173 ? -2.402 4.579 7.053 1.00 98.38 173 THR A N 1
ATOM 1336 C CA . THR A 1 173 ? -3.570 3.707 6.977 1.00 98.38 173 THR A CA 1
ATOM 1337 C C . THR A 1 173 ? -4.448 4.002 8.164 1.00 98.38 173 THR A C 1
ATOM 1339 O O . THR A 1 173 ? -3.977 4.076 9.298 1.00 98.38 173 THR A O 1
ATOM 1342 N N . TRP A 1 174 ? -5.738 4.114 7.910 1.00 97.75 174 TRP A N 1
ATOM 1343 C CA . TRP A 1 174 ? -6.738 4.155 8.954 1.00 97.75 174 TRP A CA 1
ATOM 1344 C C . TRP A 1 174 ? -7.729 3.028 8.700 1.00 97.75 174 TRP A C 1
ATOM 1346 O O . TRP A 1 174 ? -8.368 2.976 7.650 1.00 97.75 174 TRP A O 1
ATOM 1356 N N . SER A 1 175 ? -7.848 2.106 9.648 1.00 97.31 175 SER A N 1
ATOM 1357 C CA . SER A 1 175 ? -8.772 0.980 9.555 1.00 97.31 175 SER A CA 1
ATOM 1358 C C . SER A 1 175 ? -9.760 1.039 10.707 1.00 97.31 175 SER A C 1
ATOM 1360 O O . SER A 1 175 ? -9.371 0.996 11.875 1.00 97.31 175 SER A O 1
ATOM 1362 N N . SER A 1 176 ? -11.054 1.118 10.383 1.00 95.00 176 SER A N 1
ATOM 1363 C CA . SER A 1 176 ? -12.121 1.193 11.391 1.00 95.00 176 SER A CA 1
ATOM 1364 C C . SER A 1 176 ? -12.086 0.017 12.370 1.00 95.00 176 SER A C 1
ATOM 1366 O O . SER A 1 176 ? -12.430 0.184 13.538 1.00 95.00 176 SER A O 1
ATOM 1368 N N . ILE A 1 177 ? -11.581 -1.147 11.941 1.00 95.06 177 ILE A N 1
ATOM 1369 C CA . ILE A 1 177 ? -11.497 -2.336 12.789 1.00 95.06 177 ILE A CA 1
ATOM 1370 C C . ILE A 1 177 ? -10.582 -2.142 14.013 1.00 95.06 177 ILE A C 1
ATOM 1372 O O . ILE A 1 177 ? -10.816 -2.751 15.059 1.00 95.06 177 ILE A O 1
ATOM 1376 N N . ASN A 1 178 ? -9.581 -1.255 13.915 1.00 96.25 178 ASN A N 1
ATOM 1377 C CA . ASN A 1 178 ? -8.651 -0.973 15.010 1.00 96.25 178 ASN A CA 1
ATOM 1378 C C . ASN A 1 178 ? -9.336 -0.319 16.214 1.00 96.25 178 ASN A C 1
ATOM 1380 O O . ASN A 1 178 ? -8.904 -0.524 17.347 1.00 96.25 178 ASN A O 1
ATOM 1384 N N . GLN A 1 179 ? -10.451 0.385 16.002 1.00 92.75 179 GLN A N 1
ATOM 1385 C CA . GLN A 1 179 ? -11.243 0.975 17.086 1.00 92.75 179 GLN A CA 1
ATOM 1386 C C . GLN A 1 179 ? -11.869 -0.080 18.004 1.00 92.75 179 GLN A C 1
ATOM 1388 O O . GLN A 1 179 ? -12.169 0.205 19.160 1.00 92.75 179 GLN A O 1
ATOM 1393 N N . TYR A 1 180 ? -12.030 -1.308 17.509 1.00 92.69 180 TYR A N 1
ATOM 1394 C CA . TYR A 1 180 ? -12.537 -2.442 18.280 1.00 92.69 180 TYR A CA 1
ATOM 1395 C C . TYR A 1 180 ? -11.416 -3.267 18.932 1.00 92.69 180 TYR A C 1
ATOM 1397 O O . TYR A 1 180 ? -11.674 -4.356 19.439 1.00 92.69 180 TYR A O 1
ATOM 1405 N N . GLY A 1 181 ? -10.165 -2.791 18.892 1.00 93.69 181 GLY A N 1
ATOM 1406 C CA . GLY A 1 181 ? -8.995 -3.527 19.384 1.00 93.69 181 GLY A CA 1
ATOM 1407 C C . GLY A 1 181 ? -8.572 -4.702 18.493 1.00 93.69 181 GLY A C 1
ATOM 1408 O O . GLY A 1 181 ? -7.714 -5.491 18.884 1.00 93.69 181 GLY A O 1
ATOM 1409 N N . LEU A 1 182 ? -9.163 -4.829 17.302 1.00 95.00 182 LEU A N 1
ATOM 1410 C CA . LEU A 1 182 ? -8.804 -5.836 16.306 1.00 95.00 182 LEU A CA 1
ATOM 1411 C C . LEU A 1 182 ? -7.748 -5.287 15.340 1.00 95.00 182 LEU A C 1
ATOM 1413 O O . LEU A 1 182 ? -7.543 -4.079 15.241 1.00 95.00 182 LEU A O 1
ATOM 1417 N N . LYS A 1 183 ? -7.080 -6.176 14.605 1.00 96.94 183 LYS A N 1
ATOM 1418 C CA . LYS A 1 183 ? -6.032 -5.815 13.646 1.00 96.94 183 LYS A CA 1
ATOM 1419 C C . LYS A 1 183 ? -6.441 -6.171 12.224 1.00 96.94 183 LYS A C 1
ATOM 1421 O O . LYS A 1 183 ? -7.164 -7.141 12.008 1.00 96.94 183 LYS A O 1
ATOM 1426 N N . TYR A 1 184 ? -5.967 -5.382 11.268 1.00 96.75 184 TYR A N 1
ATOM 1427 C CA . TYR A 1 184 ? -6.077 -5.708 9.847 1.00 96.75 184 TYR A CA 1
ATOM 1428 C C . TYR A 1 184 ? -4.902 -6.595 9.402 1.00 96.75 184 TYR A C 1
ATOM 1430 O O . TYR A 1 184 ? -4.014 -6.873 10.206 1.00 96.75 184 TYR A O 1
ATOM 1438 N N . TYR A 1 185 ? -4.894 -7.075 8.160 1.00 97.38 185 TYR A N 1
ATOM 1439 C CA . TYR A 1 185 ? -3.806 -7.908 7.637 1.00 97.38 185 TYR A CA 1
ATOM 1440 C C . TYR A 1 185 ? -2.904 -7.129 6.700 1.00 97.38 185 TYR A C 1
ATOM 1442 O O . TYR A 1 185 ? -3.374 -6.315 5.911 1.00 97.38 185 TYR A O 1
ATOM 1450 N N . ASP A 1 186 ? -1.615 -7.410 6.766 1.00 98.25 186 ASP A N 1
ATOM 1451 C CA . ASP A 1 186 ? -0.622 -6.652 6.035 1.00 98.25 186 ASP A CA 1
ATOM 1452 C C . ASP A 1 186 ? 0.518 -7.578 5.581 1.00 98.25 186 ASP A C 1
ATOM 1454 O O . ASP A 1 186 ? 1.035 -8.381 6.361 1.00 98.25 186 ASP A O 1
ATOM 1458 N N . PHE A 1 187 ? 0.867 -7.517 4.299 1.00 97.88 187 PHE A N 1
ATOM 1459 C CA . PHE A 1 187 ? 1.843 -8.409 3.685 1.00 97.88 187 PHE A CA 1
ATOM 1460 C C . PHE A 1 187 ? 2.837 -7.606 2.858 1.00 97.88 187 PHE A C 1
ATOM 1462 O O . PHE A 1 187 ? 2.445 -6.884 1.950 1.00 97.88 187 PHE A O 1
ATOM 1469 N N . THR A 1 188 ? 4.127 -7.773 3.127 1.00 98.25 188 THR A N 1
ATOM 1470 C CA . THR A 1 188 ? 5.203 -7.320 2.236 1.00 98.25 188 THR A CA 1
ATOM 1471 C C . THR A 1 188 ? 5.825 -8.542 1.566 1.00 98.25 188 THR A C 1
ATOM 1473 O O . THR A 1 188 ? 6.226 -9.473 2.263 1.00 98.25 188 THR A O 1
ATOM 1476 N N . VAL A 1 189 ? 5.914 -8.550 0.237 1.00 97.56 189 VAL A N 1
ATOM 1477 C CA . VAL A 1 189 ? 6.424 -9.670 -0.571 1.00 97.56 189 VAL A CA 1
ATOM 1478 C C . VAL A 1 189 ? 7.656 -9.216 -1.346 1.00 97.56 189 VAL A C 1
ATOM 1480 O O . VAL A 1 189 ? 7.550 -8.245 -2.084 1.00 97.56 189 VAL A O 1
ATOM 1483 N N . SER A 1 190 ? 8.797 -9.894 -1.184 1.00 96.31 190 SER A N 1
ATOM 1484 C CA . SER A 1 190 ? 10.058 -9.589 -1.892 1.00 96.31 190 SER A CA 1
ATOM 1485 C C . SER A 1 190 ? 11.035 -10.768 -1.835 1.00 96.31 190 SER A C 1
ATOM 1487 O O . SER A 1 190 ? 10.949 -11.611 -0.936 1.00 96.31 190 SER A O 1
ATOM 1489 N N . ASP A 1 191 ? 11.984 -10.825 -2.764 1.00 94.56 191 ASP A N 1
ATOM 1490 C CA . ASP A 1 191 ? 13.160 -11.704 -2.728 1.00 94.56 191 ASP A CA 1
ATOM 1491 C C . ASP A 1 191 ? 14.424 -11.006 -2.171 1.00 94.56 191 ASP A C 1
ATOM 1493 O O . ASP A 1 191 ? 15.423 -11.673 -1.868 1.00 94.56 191 ASP A O 1
ATOM 1497 N N . ALA A 1 192 ? 14.357 -9.696 -1.917 1.00 94.38 192 ALA A N 1
ATOM 1498 C CA . ALA A 1 192 ? 15.477 -8.835 -1.550 1.00 94.38 192 ALA A CA 1
ATOM 1499 C C . ALA A 1 192 ? 15.399 -8.280 -0.106 1.00 94.38 192 ALA A C 1
ATOM 1501 O O . ALA A 1 192 ? 14.327 -8.210 0.515 1.00 94.38 192 ALA A O 1
ATOM 1502 N N . PRO A 1 193 ? 16.543 -7.896 0.502 1.00 95.00 193 PRO A N 1
ATOM 1503 C CA . PRO A 1 193 ? 16.533 -7.094 1.722 1.00 95.00 193 PRO A CA 1
ATOM 1504 C C . PRO A 1 193 ? 16.006 -5.678 1.434 1.00 95.00 193 PRO A C 1
ATOM 1506 O O . PRO A 1 193 ? 16.149 -5.164 0.333 1.00 95.00 193 PRO A O 1
ATOM 1509 N N . GLY A 1 194 ? 15.448 -5.014 2.446 1.00 93.94 194 GLY A N 1
ATOM 1510 C CA . GLY A 1 194 ? 15.122 -3.588 2.359 1.00 93.94 194 GLY A CA 1
ATOM 1511 C C . GLY A 1 194 ? 16.251 -2.694 2.878 1.00 93.94 194 GLY A C 1
ATOM 1512 O O . GLY A 1 194 ? 17.317 -3.158 3.303 1.00 93.94 194 GLY A O 1
ATOM 1513 N N . ARG A 1 195 ? 15.984 -1.389 2.964 1.00 94.62 195 ARG A N 1
ATOM 1514 C CA . ARG A 1 195 ? 16.851 -0.434 3.672 1.00 94.62 195 ARG A CA 1
ATOM 1515 C C . ARG A 1 195 ? 16.326 -0.157 5.080 1.00 94.62 195 ARG A C 1
ATOM 1517 O O . ARG A 1 195 ? 15.138 -0.275 5.354 1.00 94.62 195 ARG A O 1
ATOM 1524 N N . MET A 1 196 ? 17.221 0.199 6.008 1.00 95.44 196 MET A N 1
ATOM 1525 C CA . MET A 1 196 ? 16.871 0.496 7.414 1.00 95.44 196 MET A CA 1
ATOM 1526 C C . MET A 1 196 ? 16.468 1.951 7.675 1.00 95.44 196 MET A C 1
ATOM 1528 O O . MET A 1 196 ? 16.039 2.271 8.784 1.00 95.44 196 MET A O 1
ATOM 1532 N N . ARG A 1 197 ? 16.661 2.836 6.696 1.00 95.06 197 ARG A N 1
ATOM 1533 C CA . ARG A 1 197 ? 16.502 4.283 6.849 1.00 95.06 197 ARG A CA 1
ATOM 1534 C C . ARG A 1 197 ? 15.412 4.801 5.924 1.00 95.06 197 ARG A C 1
ATOM 1536 O O . ARG A 1 197 ? 15.323 4.373 4.779 1.00 95.06 197 ARG A O 1
ATOM 1543 N N . LEU A 1 198 ? 14.654 5.761 6.432 1.00 96.94 198 LEU A N 1
ATOM 1544 C CA . LEU A 1 198 ? 13.812 6.650 5.646 1.00 96.94 198 LEU A CA 1
ATOM 1545 C C . LEU A 1 198 ? 14.543 7.976 5.453 1.00 96.94 198 LEU A C 1
ATOM 1547 O O . LEU A 1 198 ? 15.349 8.377 6.298 1.00 96.94 198 LEU A O 1
ATOM 1551 N N . ASP A 1 199 ? 14.211 8.682 4.383 1.00 95.44 199 ASP A N 1
ATOM 1552 C CA . ASP A 1 199 ? 14.615 10.066 4.185 1.00 95.44 199 ASP A CA 1
ATOM 1553 C C . ASP A 1 199 ? 13.394 10.954 3.906 1.00 95.44 199 ASP A C 1
ATOM 1555 O O . ASP A 1 199 ? 12.362 10.517 3.386 1.00 95.44 199 ASP A O 1
ATOM 1559 N N . THR A 1 200 ? 13.508 12.214 4.316 1.00 97.19 200 THR A N 1
ATOM 1560 C CA . THR A 1 200 ? 12.415 13.187 4.253 1.00 97.19 200 THR A CA 1
ATOM 1561 C C . THR A 1 200 ? 12.039 13.535 2.818 1.00 97.19 200 THR A C 1
ATOM 1563 O O . THR A 1 200 ? 10.854 13.713 2.533 1.00 97.19 200 THR A O 1
ATOM 1566 N N . ASP A 1 201 ? 13.019 13.617 1.922 1.00 97.00 201 ASP A N 1
ATOM 1567 C CA . ASP A 1 201 ? 12.799 14.066 0.551 1.00 97.00 201 ASP A CA 1
ATOM 1568 C C . ASP A 1 201 ? 12.032 13.005 -0.242 1.00 97.00 201 ASP A C 1
ATOM 1570 O O . ASP A 1 201 ? 11.067 13.333 -0.933 1.00 97.00 201 ASP A O 1
ATOM 1574 N N . THR A 1 202 ? 12.352 11.724 -0.056 1.00 97.44 202 THR A N 1
ATOM 1575 C CA . THR A 1 202 ? 11.611 10.611 -0.652 1.00 97.44 202 THR A CA 1
ATOM 1576 C C . THR A 1 202 ? 10.220 10.470 -0.042 1.00 97.44 202 THR A C 1
ATOM 1578 O O . THR A 1 202 ? 9.257 10.274 -0.781 1.00 97.44 202 THR A O 1
ATOM 1581 N N . LEU A 1 203 ? 10.050 10.660 1.275 1.00 98.12 203 LEU A N 1
ATOM 1582 C CA . LEU A 1 203 ? 8.709 10.695 1.879 1.00 98.12 203 LEU A CA 1
ATOM 1583 C C . LEU A 1 203 ? 7.835 11.796 1.259 1.00 98.12 203 LEU A C 1
ATOM 1585 O O . LEU A 1 203 ? 6.671 11.551 0.947 1.00 98.12 203 LEU A O 1
ATOM 1589 N N . ILE A 1 204 ? 8.394 12.990 1.039 1.00 97.69 204 ILE A N 1
ATOM 1590 C CA . ILE A 1 204 ? 7.702 14.099 0.367 1.00 97.69 204 ILE A CA 1
ATOM 1591 C C . ILE A 1 204 ? 7.448 13.780 -1.109 1.00 97.69 204 ILE A C 1
ATOM 1593 O O . ILE A 1 204 ? 6.381 14.094 -1.635 1.00 97.69 204 ILE A O 1
ATOM 1597 N N . ARG A 1 205 ? 8.399 13.146 -1.794 1.00 97.31 205 ARG A N 1
ATOM 1598 C CA . ARG A 1 205 ? 8.259 12.750 -3.198 1.00 97.31 205 ARG A CA 1
ATOM 1599 C C . ARG A 1 205 ? 7.089 11.783 -3.397 1.00 97.31 205 ARG A C 1
ATOM 1601 O O . ARG A 1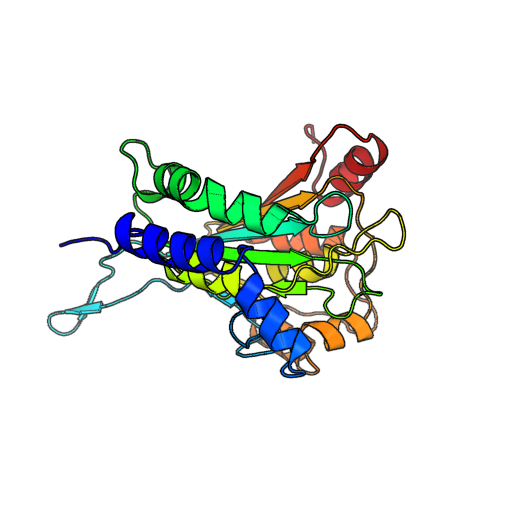 205 ? 6.288 11.988 -4.317 1.00 97.31 205 ARG A O 1
ATOM 1608 N N . VAL A 1 206 ? 6.996 10.780 -2.523 1.00 98.00 206 VAL A N 1
ATOM 1609 C CA . VAL A 1 206 ? 5.977 9.723 -2.544 1.00 98.00 206 VAL A CA 1
ATOM 1610 C C . VAL A 1 206 ? 4.619 10.257 -2.090 1.00 98.00 206 VAL A C 1
ATOM 1612 O O . VAL A 1 206 ? 3.651 10.194 -2.840 1.00 98.00 206 VAL A O 1
ATOM 1615 N N . PHE A 1 207 ? 4.538 10.825 -0.886 1.00 98.31 207 PHE A N 1
ATOM 1616 C CA . PHE A 1 207 ? 3.266 11.159 -0.229 1.00 98.31 207 PHE A CA 1
ATOM 1617 C C . PHE A 1 207 ? 2.890 12.647 -0.299 1.00 98.31 207 PHE A C 1
ATOM 1619 O O . PHE A 1 207 ? 1.834 13.046 0.190 1.00 98.31 207 PHE A O 1
ATOM 1626 N N . GLY A 1 208 ? 3.728 13.485 -0.908 1.00 97.50 208 GLY A N 1
ATOM 1627 C CA . GLY A 1 208 ? 3.521 14.928 -1.004 1.00 97.50 208 GLY A CA 1
ATOM 1628 C C . GLY A 1 208 ? 4.006 15.710 0.224 1.00 97.50 208 GLY A C 1
ATOM 1629 O O . GLY A 1 208 ? 4.356 15.163 1.271 1.00 97.50 208 GLY A O 1
ATOM 1630 N N . HIS A 1 209 ? 4.011 17.041 0.107 1.00 97.00 209 HIS A N 1
ATOM 1631 C CA . HIS A 1 209 ? 4.521 17.944 1.150 1.00 97.00 209 HIS A CA 1
ATOM 1632 C C . HIS A 1 209 ? 3.753 17.865 2.480 1.00 97.00 209 HIS A C 1
ATOM 1634 O O . HIS A 1 209 ? 4.327 18.132 3.538 1.00 97.00 209 HIS A O 1
ATOM 1640 N N . SER A 1 210 ? 2.483 17.458 2.440 1.00 96.12 210 SER A N 1
ATOM 1641 C CA . SER A 1 210 ? 1.616 17.315 3.612 1.00 96.12 210 SER A CA 1
ATOM 1642 C C . SER A 1 210 ? 1.810 15.996 4.366 1.00 96.12 210 SER A C 1
ATOM 1644 O O . SER A 1 210 ? 1.098 15.759 5.337 1.00 96.12 210 SER A O 1
ATOM 1646 N N . VAL A 1 211 ? 2.751 15.126 3.969 1.00 97.56 211 VAL A N 1
ATOM 1647 C CA . VAL A 1 211 ? 2.912 13.776 4.547 1.00 97.56 211 VAL A CA 1
ATOM 1648 C C . VAL A 1 211 ? 2.940 13.774 6.077 1.00 97.56 211 VAL A C 1
ATOM 1650 O O . VAL A 1 211 ? 2.202 13.031 6.713 1.00 97.56 211 VAL A O 1
ATOM 1653 N N . PHE A 1 212 ? 3.717 14.658 6.698 1.00 97.62 212 PHE A N 1
ATOM 1654 C CA . PHE A 1 212 ? 3.834 14.700 8.157 1.00 97.62 212 PHE A CA 1
ATOM 1655 C C . PHE A 1 212 ? 2.628 15.336 8.855 1.00 97.62 212 PHE A C 1
ATOM 1657 O O . PHE A 1 212 ? 2.348 15.007 10.003 1.00 97.62 212 PHE A O 1
ATOM 1664 N N . GLU A 1 213 ? 1.918 16.241 8.178 1.00 97.06 213 GLU A N 1
ATOM 1665 C CA . GLU A 1 213 ? 0.644 16.769 8.677 1.00 97.06 213 GLU A CA 1
ATOM 1666 C C . GLU A 1 213 ? -0.407 15.660 8.672 1.00 97.06 213 GLU A C 1
ATOM 1668 O O . GLU A 1 213 ? -1.133 15.499 9.644 1.00 97.06 213 GLU A O 1
ATOM 1673 N N . LYS A 1 214 ? -0.412 14.827 7.626 1.00 97.81 214 LYS A N 1
ATOM 1674 C CA . LYS A 1 214 ? -1.302 13.672 7.489 1.00 97.81 214 LYS A CA 1
ATOM 1675 C C . LYS A 1 214 ? -0.990 12.559 8.485 1.00 97.81 214 LYS A C 1
ATOM 1677 O O . LYS A 1 214 ? -1.908 11.975 9.044 1.00 97.81 214 LYS A O 1
ATOM 1682 N N . VAL A 1 215 ? 0.284 12.318 8.788 1.00 98.06 215 VAL A N 1
ATOM 1683 C CA . VAL A 1 215 ? 0.692 11.443 9.902 1.00 98.06 215 VAL A CA 1
ATOM 1684 C C . VAL A 1 215 ? 0.110 11.947 11.233 1.00 98.06 215 VAL A C 1
ATOM 1686 O O . VAL A 1 215 ? -0.448 11.153 11.990 1.00 98.06 215 VAL A O 1
ATOM 1689 N N . ALA A 1 216 ? 0.183 13.258 11.497 1.00 97.75 216 ALA A N 1
ATOM 1690 C CA . ALA A 1 216 ? -0.388 13.866 12.702 1.00 97.75 216 ALA A CA 1
ATOM 1691 C C . ALA A 1 216 ? -1.923 13.819 12.729 1.00 97.75 216 ALA A C 1
ATOM 1693 O O . ALA A 1 216 ? -2.502 13.483 13.760 1.00 97.75 216 ALA A O 1
ATOM 1694 N N . GLU A 1 217 ? -2.576 14.088 11.596 1.00 97.25 217 GLU A N 1
ATOM 1695 C CA . GLU A 1 217 ? -4.025 13.927 11.411 1.00 97.25 217 GLU A CA 1
ATOM 1696 C C . GLU A 1 217 ? -4.464 12.484 11.699 1.00 97.25 217 GLU A C 1
ATOM 1698 O O . GLU A 1 217 ? -5.501 12.267 12.321 1.00 97.25 217 GLU A O 1
ATOM 1703 N N . ASN A 1 218 ? -3.643 11.500 11.318 1.00 97.06 218 ASN A N 1
ATOM 1704 C CA . ASN A 1 218 ? -3.890 10.084 11.580 1.00 97.06 218 ASN A CA 1
ATOM 1705 C C . ASN A 1 218 ? -3.490 9.635 13.003 1.00 97.06 218 ASN A C 1
ATOM 1707 O O . ASN A 1 218 ? -3.479 8.444 13.296 1.00 97.06 218 ASN A O 1
ATOM 1711 N N . GLY A 1 219 ? -3.164 10.570 13.904 1.00 96.25 219 GLY A N 1
ATOM 1712 C CA . GLY A 1 219 ? -2.916 10.293 15.322 1.00 96.25 219 GLY A CA 1
ATOM 1713 C C . GLY A 1 219 ? -1.483 9.883 15.673 1.00 96.25 219 GLY A C 1
ATOM 1714 O O . GLY A 1 219 ? -1.235 9.444 16.796 1.00 96.25 219 GLY A O 1
ATOM 1715 N N . HIS A 1 220 ? -0.528 10.045 14.756 1.00 96.44 220 HIS A N 1
ATOM 1716 C CA . HIS A 1 220 ? 0.872 9.679 14.963 1.00 96.44 220 HIS A CA 1
ATOM 1717 C C . HIS A 1 220 ? 1.775 10.914 15.055 1.00 96.44 220 HIS A C 1
ATOM 1719 O O . HIS A 1 220 ? 1.534 11.937 14.425 1.00 96.44 220 HIS A O 1
ATOM 1725 N N . GLN A 1 221 ? 2.863 10.834 15.820 1.00 92.69 221 GLN A N 1
ATOM 1726 C CA . GLN A 1 221 ? 3.843 11.920 15.916 1.00 92.69 221 GLN A CA 1
ATOM 1727 C C . GLN A 1 221 ? 5.189 11.461 15.366 1.00 92.69 221 GLN A C 1
ATOM 1729 O O . GLN A 1 221 ? 5.793 10.534 15.898 1.00 92.69 221 GLN A O 1
ATOM 1734 N N . ILE A 1 222 ? 5.675 12.131 14.317 1.00 94.06 222 ILE A N 1
ATOM 1735 C CA . ILE A 1 222 ? 6.975 11.843 13.701 1.00 94.06 222 ILE A CA 1
ATOM 1736 C C . ILE A 1 222 ? 7.837 13.099 13.693 1.00 94.06 222 ILE A C 1
ATOM 1738 O O . ILE A 1 222 ? 7.434 14.163 13.218 1.00 94.06 222 ILE A O 1
ATOM 1742 N N . ASN A 1 223 ? 9.063 12.964 14.194 1.00 90.81 223 ASN A N 1
ATOM 1743 C CA . ASN A 1 223 ? 10.058 14.022 14.130 1.00 90.81 223 ASN A CA 1
ATOM 1744 C C . ASN A 1 223 ? 10.753 14.005 12.761 1.00 90.81 223 ASN A C 1
ATOM 1746 O O . ASN A 1 223 ? 11.566 13.129 12.488 1.00 90.81 223 ASN A O 1
ATOM 1750 N N . LYS A 1 224 ? 10.511 15.023 11.924 1.00 90.25 224 LYS A N 1
ATOM 1751 C CA . LYS A 1 224 ? 11.132 15.147 10.587 1.00 90.25 224 LYS A CA 1
ATOM 1752 C C . LYS A 1 224 ? 12.670 15.169 10.609 1.00 90.25 224 LYS A C 1
ATOM 1754 O O . LYS A 1 224 ? 13.295 14.913 9.588 1.00 90.25 224 LYS A O 1
ATOM 1759 N N . LYS A 1 225 ? 13.286 15.516 11.748 1.00 89.06 225 LYS A N 1
ATOM 1760 C CA . LYS A 1 225 ? 14.750 15.543 11.930 1.00 89.06 225 LYS A CA 1
ATOM 1761 C C . LYS A 1 225 ? 15.322 14.212 12.420 1.00 89.06 225 LYS A C 1
ATOM 1763 O O . LYS A 1 225 ? 16.536 14.050 12.431 1.00 89.06 225 LYS A O 1
ATOM 1768 N N . ASN A 1 226 ? 14.465 13.301 12.873 1.00 93.56 226 ASN A N 1
ATOM 1769 C CA . ASN A 1 226 ? 14.840 11.994 13.391 1.00 93.56 226 ASN A CA 1
ATOM 1770 C C . ASN A 1 226 ? 13.748 10.990 13.016 1.00 93.56 226 ASN A C 1
ATOM 1772 O O . ASN A 1 226 ? 12.878 10.671 13.831 1.00 93.56 226 ASN A O 1
ATOM 1776 N N . LEU A 1 227 ? 13.754 10.588 11.745 1.00 97.75 227 LEU A N 1
ATOM 1777 C CA . LEU A 1 227 ? 12.780 9.646 11.208 1.00 97.75 227 LEU A CA 1
ATOM 1778 C C . LEU A 1 227 ? 12.954 8.260 11.852 1.00 97.75 227 LEU A C 1
ATOM 1780 O O . LEU A 1 227 ? 14.082 7.886 12.186 1.00 97.75 227 LEU A O 1
ATOM 1784 N N . PRO A 1 228 ? 11.860 7.493 12.014 1.00 97.62 228 PRO A N 1
ATOM 1785 C CA . PRO A 1 228 ? 11.941 6.123 12.505 1.00 97.62 228 PRO A CA 1
ATOM 1786 C C . PRO A 1 228 ? 12.767 5.255 11.552 1.00 97.62 228 PRO A C 1
ATOM 1788 O O . PRO A 1 228 ? 12.765 5.461 10.335 1.00 97.62 228 PRO A O 1
ATOM 1791 N N . SER A 1 229 ? 13.457 4.257 12.099 1.00 98.12 229 SER A N 1
ATOM 1792 C CA . SER A 1 229 ? 14.053 3.211 11.271 1.00 98.12 229 SER A CA 1
ATOM 1793 C C . SER A 1 229 ? 12.962 2.300 10.706 1.00 98.12 229 SER A C 1
ATOM 1795 O O . SER A 1 229 ? 11.870 2.209 11.262 1.00 98.12 229 SER A O 1
ATOM 1797 N N . THR A 1 230 ? 13.261 1.542 9.652 1.00 98.06 230 THR A N 1
ATOM 1798 C CA . THR A 1 230 ? 12.319 0.550 9.093 1.00 98.06 230 THR A CA 1
ATOM 1799 C C . THR A 1 230 ? 11.836 -0.454 10.138 1.00 98.06 230 THR A C 1
ATOM 1801 O O . THR A 1 230 ? 10.686 -0.885 10.111 1.00 98.06 230 THR A O 1
ATOM 1804 N N . LYS A 1 231 ? 12.694 -0.796 11.106 1.00 98.12 231 LYS A N 1
ATOM 1805 C CA . LYS A 1 231 ? 12.301 -1.639 12.234 1.00 98.12 231 LYS A CA 1
ATOM 1806 C C . LYS A 1 231 ? 11.277 -0.942 13.126 1.00 98.12 231 LYS A C 1
ATOM 1808 O O . LYS A 1 231 ? 10.286 -1.571 13.472 1.00 98.12 231 LYS A O 1
ATOM 1813 N N . ASP A 1 232 ? 11.481 0.328 13.466 1.00 98.06 232 ASP A N 1
ATOM 1814 C CA . ASP A 1 232 ? 10.532 1.087 14.294 1.00 98.06 232 ASP A CA 1
ATOM 1815 C C . ASP A 1 232 ? 9.172 1.217 13.594 1.00 98.06 232 ASP A C 1
ATOM 1817 O O . ASP A 1 232 ? 8.137 0.975 14.211 1.00 98.06 232 ASP A O 1
ATOM 1821 N N . VAL A 1 233 ? 9.183 1.483 12.281 1.00 98.56 233 VAL A N 1
ATOM 1822 C CA . VAL A 1 233 ? 7.979 1.510 11.433 1.00 98.56 233 VAL A CA 1
ATOM 1823 C C . VAL A 1 233 ? 7.221 0.184 11.518 1.00 98.56 233 VAL A C 1
ATOM 1825 O O . VAL A 1 233 ? 6.011 0.179 11.727 1.00 98.56 233 VAL A O 1
ATOM 1828 N N . VAL A 1 234 ? 7.917 -0.951 11.393 1.00 98.50 234 VAL A N 1
ATOM 1829 C CA . VAL A 1 234 ? 7.289 -2.279 11.482 1.00 98.50 234 VAL A CA 1
ATOM 1830 C C . VAL A 1 234 ? 6.764 -2.570 12.887 1.00 98.50 234 VAL A C 1
ATOM 1832 O O . VAL A 1 234 ? 5.675 -3.121 13.024 1.00 98.50 234 VAL A O 1
ATOM 1835 N N . GLN A 1 235 ? 7.474 -2.164 13.942 1.00 97.94 235 GLN A N 1
ATOM 1836 C CA . GLN A 1 235 ? 6.969 -2.306 15.311 1.00 97.94 235 GLN A CA 1
ATOM 1837 C C . GLN A 1 235 ? 5.700 -1.477 15.551 1.00 97.94 235 GLN A C 1
ATOM 1839 O O . GLN A 1 235 ? 4.800 -1.931 16.259 1.00 97.94 235 GLN A O 1
ATOM 1844 N N . ASP A 1 236 ? 5.593 -0.294 14.947 1.00 97.88 236 ASP A N 1
ATOM 1845 C CA . ASP A 1 236 ? 4.370 0.506 14.991 1.00 97.88 236 ASP A CA 1
ATOM 1846 C C . ASP A 1 236 ? 3.246 -0.108 14.148 1.00 97.88 236 ASP A C 1
ATOM 1848 O O . ASP A 1 236 ? 2.114 -0.205 14.624 1.00 97.88 236 ASP A O 1
ATOM 1852 N N . LEU A 1 237 ? 3.553 -0.614 12.951 1.00 98.31 237 LEU A N 1
ATOM 1853 C CA . LEU A 1 237 ? 2.606 -1.338 12.101 1.00 98.31 237 LEU A CA 1
ATOM 1854 C C . LEU A 1 237 ? 1.998 -2.542 12.830 1.00 98.31 237 LEU A C 1
ATOM 1856 O O . LEU A 1 237 ? 0.780 -2.718 12.835 1.00 98.31 237 LEU A O 1
ATOM 1860 N N . LEU A 1 238 ? 2.825 -3.330 13.523 1.00 97.62 238 LEU A N 1
ATOM 1861 C CA . LEU A 1 238 ? 2.398 -4.506 14.285 1.00 97.62 238 LEU A CA 1
ATOM 1862 C C . LEU A 1 238 ? 1.431 -4.178 15.433 1.00 97.62 238 LEU A C 1
ATOM 1864 O O . LEU A 1 238 ? 0.757 -5.082 15.933 1.00 97.62 238 LEU A O 1
ATOM 1868 N N . LYS A 1 239 ? 1.304 -2.914 15.857 1.00 96.50 239 LYS A N 1
ATOM 1869 C CA . LYS A 1 239 ? 0.272 -2.499 16.826 1.00 96.50 239 LYS A CA 1
ATOM 1870 C C . LYS A 1 239 ? -1.125 -2.507 16.201 1.00 96.50 239 LYS A C 1
ATOM 1872 O O . LYS A 1 239 ? -2.080 -2.842 16.897 1.00 96.50 239 LYS A O 1
ATOM 1877 N N . ASN A 1 240 ? -1.226 -2.238 14.899 1.00 96.88 240 ASN A N 1
ATOM 1878 C CA . ASN A 1 240 ? -2.488 -2.067 14.172 1.00 96.88 240 ASN A CA 1
ATOM 1879 C C . ASN A 1 240 ? -2.784 -3.204 13.176 1.00 96.88 240 ASN A C 1
ATOM 1881 O O . ASN A 1 240 ? -3.942 -3.405 12.803 1.00 96.88 240 ASN A O 1
ATOM 1885 N N . ALA A 1 241 ? -1.769 -3.973 12.778 1.00 98.06 241 ALA A N 1
ATOM 1886 C CA . ALA A 1 241 ? -1.876 -5.034 11.785 1.00 98.06 241 ALA A CA 1
ATOM 1887 C C . ALA A 1 241 ? -1.253 -6.360 12.248 1.00 98.06 241 ALA A C 1
ATOM 1889 O O . ALA A 1 241 ? -0.288 -6.399 13.014 1.00 98.06 241 ALA A O 1
ATOM 1890 N N . HIS A 1 242 ? -1.792 -7.463 11.737 1.00 97.44 242 HIS A N 1
ATOM 1891 C CA . HIS A 1 242 ? -1.071 -8.718 11.584 1.00 97.44 242 HIS A CA 1
ATOM 1892 C C . HIS A 1 242 ? -0.198 -8.596 10.333 1.00 97.44 242 HIS A C 1
ATOM 1894 O O . HIS A 1 242 ? -0.671 -8.850 9.225 1.00 97.44 242 HIS A O 1
ATOM 1900 N N . ALA A 1 243 ? 1.040 -8.143 10.529 1.00 97.56 243 ALA A N 1
ATOM 1901 C CA . ALA A 1 243 ? 1.967 -7.849 9.447 1.00 97.56 243 ALA A CA 1
ATOM 1902 C C . ALA A 1 243 ? 2.966 -8.992 9.236 1.00 97.56 243 ALA A C 1
ATOM 1904 O O . ALA A 1 243 ? 3.551 -9.496 10.198 1.00 97.56 243 ALA A O 1
ATOM 1905 N N . PHE A 1 244 ? 3.180 -9.372 7.979 1.00 97.19 244 PHE A N 1
ATOM 1906 C CA . PHE A 1 244 ? 4.065 -10.465 7.592 1.00 97.19 244 PHE A CA 1
ATOM 1907 C C . PHE A 1 244 ? 5.004 -10.041 6.468 1.00 97.19 244 PHE A C 1
ATOM 1909 O O . PHE A 1 244 ? 4.611 -9.338 5.538 1.00 97.19 244 PHE A O 1
ATOM 1916 N N . PHE A 1 245 ? 6.232 -10.551 6.521 1.00 97.56 245 PHE A N 1
ATOM 1917 C CA . PHE A 1 245 ? 7.113 -10.574 5.365 1.00 97.56 245 PHE A CA 1
ATOM 1918 C C . PHE A 1 245 ? 7.055 -11.953 4.704 1.00 97.56 245 PHE A C 1
ATOM 1920 O O . PHE A 1 245 ? 7.284 -12.969 5.363 1.00 97.56 245 PHE A O 1
ATOM 1927 N N . LEU A 1 246 ? 6.744 -11.987 3.411 1.00 96.31 246 LEU A N 1
ATOM 1928 C CA . LEU A 1 246 ? 6.716 -13.197 2.600 1.00 96.31 246 LEU A CA 1
ATOM 1929 C C . LEU A 1 246 ? 7.920 -13.184 1.663 1.00 96.31 246 LEU A C 1
ATOM 1931 O O . LEU A 1 246 ? 7.935 -12.487 0.649 1.00 96.31 246 LEU A O 1
ATOM 1935 N N . GLN A 1 247 ? 8.934 -13.966 2.024 1.00 95.75 247 GLN A N 1
ATOM 1936 C CA . GLN A 1 247 ? 10.136 -14.086 1.217 1.00 95.75 247 GLN A CA 1
ATOM 1937 C C . GLN A 1 247 ? 9.878 -14.947 -0.021 1.00 95.75 247 GLN A C 1
ATOM 1939 O O . GLN A 1 247 ? 9.393 -16.075 0.096 1.00 95.75 247 GLN A O 1
ATOM 1944 N N . VAL A 1 248 ? 10.280 -14.451 -1.188 1.00 94.56 248 VAL A N 1
ATOM 1945 C CA . VAL A 1 248 ? 10.398 -15.259 -2.403 1.00 94.56 248 VAL A CA 1
ATOM 1946 C C . VAL A 1 248 ? 11.835 -15.768 -2.529 1.00 94.56 248 VAL A C 1
ATOM 1948 O O . VAL A 1 248 ? 12.806 -15.048 -2.305 1.00 94.56 248 VAL A O 1
ATOM 1951 N N . GLY A 1 249 ? 11.983 -17.066 -2.798 1.00 92.62 249 GLY A N 1
ATOM 1952 C CA . GLY A 1 249 ? 13.282 -17.739 -2.751 1.00 92.62 249 GLY A CA 1
ATOM 1953 C C . GLY A 1 249 ? 13.815 -17.948 -1.325 1.00 92.62 249 GLY A C 1
ATOM 1954 O O . GLY A 1 249 ? 13.082 -17.885 -0.341 1.00 92.62 249 GLY A O 1
ATOM 1955 N N . ALA A 1 250 ? 15.112 -18.247 -1.211 1.00 90.50 250 ALA A N 1
ATOM 1956 C CA . ALA A 1 250 ? 15.748 -18.664 0.048 1.00 90.50 250 ALA A CA 1
ATOM 1957 C C . ALA A 1 250 ? 17.071 -17.925 0.341 1.00 90.50 250 ALA A C 1
ATOM 1959 O O . ALA A 1 250 ? 17.977 -18.463 0.983 1.00 90.50 250 ALA A O 1
ATOM 1960 N N . HIS A 1 251 ? 17.210 -16.688 -0.147 1.00 92.88 251 HIS A N 1
ATOM 1961 C CA . HIS A 1 251 ? 18.392 -15.860 0.091 1.00 92.88 251 HIS A CA 1
ATOM 1962 C C . HIS A 1 251 ? 18.574 -15.555 1.584 1.00 92.88 251 HIS A C 1
ATOM 1964 O O . HIS A 1 251 ? 17.753 -14.892 2.216 1.00 92.88 251 HIS A O 1
ATOM 1970 N N . ARG A 1 252 ? 19.689 -16.031 2.151 1.00 94.06 252 ARG A N 1
ATOM 1971 C CA . ARG A 1 252 ? 19.981 -15.928 3.591 1.00 94.06 252 ARG A CA 1
ATOM 1972 C C . ARG A 1 252 ? 20.117 -14.484 4.077 1.00 94.06 252 ARG A C 1
ATOM 1974 O O . ARG A 1 252 ? 19.846 -14.206 5.244 1.00 94.06 252 ARG A O 1
ATOM 1981 N N . GLU A 1 253 ? 20.589 -13.583 3.221 1.00 93.50 253 GLU A N 1
ATOM 1982 C CA . GLU A 1 253 ? 20.735 -12.162 3.556 1.00 93.50 253 GLU A CA 1
ATOM 1983 C C . GLU A 1 253 ? 19.373 -11.484 3.707 1.00 93.50 253 GLU A C 1
ATOM 1985 O O . GLU A 1 253 ? 19.144 -10.838 4.731 1.00 93.50 253 GLU A O 1
ATOM 1990 N N . THR A 1 254 ? 18.455 -11.740 2.771 1.00 95.25 254 THR A N 1
ATOM 1991 C CA . THR A 1 254 ? 17.044 -11.341 2.843 1.00 95.25 254 THR A CA 1
ATOM 1992 C C . THR A 1 254 ? 16.399 -11.859 4.127 1.00 95.25 254 THR A C 1
ATOM 1994 O O . THR A 1 254 ? 15.886 -11.067 4.916 1.00 95.25 254 THR A O 1
ATOM 1997 N N . THR A 1 255 ? 16.527 -13.160 4.418 1.00 95.62 255 THR A N 1
ATOM 1998 C CA . THR A 1 255 ? 15.964 -13.763 5.640 1.00 95.62 255 THR A CA 1
ATOM 1999 C C . THR A 1 255 ? 16.469 -13.057 6.897 1.00 95.62 255 THR A C 1
ATOM 2001 O O . THR A 1 255 ? 15.681 -12.566 7.701 1.00 95.62 255 THR A O 1
ATOM 2004 N N . ARG A 1 256 ? 17.793 -12.916 7.039 1.00 95.75 256 ARG A N 1
ATOM 2005 C CA . ARG A 1 256 ? 18.406 -12.253 8.202 1.00 95.75 256 ARG A CA 1
ATOM 2006 C C . ARG A 1 256 ? 17.993 -10.794 8.336 1.00 95.75 256 ARG A C 1
ATOM 2008 O O . ARG A 1 256 ? 17.940 -10.281 9.451 1.00 95.75 256 ARG A O 1
ATOM 2015 N N . PHE A 1 257 ? 17.795 -10.090 7.224 1.00 96.31 257 PHE A N 1
ATOM 2016 C CA . PHE A 1 257 ? 17.332 -8.711 7.260 1.00 96.31 257 PHE A CA 1
ATOM 2017 C C . PHE A 1 257 ? 15.920 -8.642 7.840 1.00 96.31 257 PHE A C 1
ATOM 2019 O O . PHE A 1 257 ? 15.703 -7.943 8.832 1.00 96.31 257 PHE A O 1
ATOM 2026 N N . TRP A 1 258 ? 14.988 -9.412 7.281 1.00 96.69 258 TRP A N 1
ATOM 2027 C CA . TRP A 1 258 ? 13.583 -9.342 7.665 1.00 96.69 258 TRP A CA 1
ATOM 2028 C C . TRP A 1 258 ? 13.301 -9.948 9.041 1.00 96.69 258 TRP A C 1
ATOM 2030 O O . TRP A 1 258 ? 12.486 -9.391 9.771 1.00 96.69 258 TRP A O 1
ATOM 2040 N N . GLU A 1 259 ? 14.059 -10.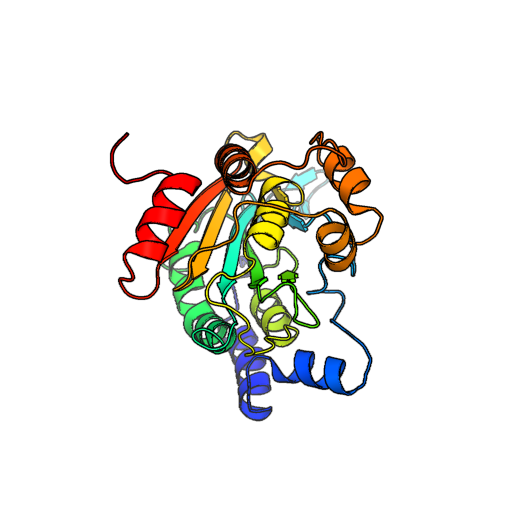955 9.487 1.00 96.00 259 GLU A N 1
ATOM 2041 C CA . GLU A 1 259 ? 14.028 -11.432 10.880 1.00 96.00 259 GLU A CA 1
ATOM 2042 C C . GLU A 1 259 ? 14.408 -10.333 11.885 1.00 96.00 259 GLU A C 1
ATOM 2044 O O . GLU A 1 259 ? 13.848 -10.260 12.977 1.00 96.00 259 GLU A O 1
ATOM 2049 N N . ARG A 1 260 ? 15.340 -9.433 11.538 1.00 95.94 260 ARG A N 1
ATOM 2050 C CA . ARG A 1 260 ? 15.690 -8.298 12.415 1.00 95.94 260 ARG A CA 1
ATOM 2051 C C . ARG A 1 260 ? 14.608 -7.220 12.457 1.00 95.94 260 ARG A C 1
ATOM 2053 O O . ARG A 1 260 ? 14.548 -6.484 13.446 1.00 95.94 260 ARG A O 1
ATOM 2060 N N . VAL A 1 261 ? 13.818 -7.100 11.390 1.00 96.75 261 VAL A N 1
ATOM 2061 C CA . VAL A 1 261 ? 12.798 -6.059 11.203 1.00 96.75 261 VAL A CA 1
ATOM 2062 C C . VAL A 1 261 ? 11.438 -6.504 11.759 1.00 96.75 261 VAL A C 1
ATOM 2064 O O . VAL A 1 261 ? 10.895 -5.823 12.628 1.00 96.75 261 VAL A O 1
ATOM 2067 N N . PHE A 1 262 ? 10.921 -7.653 11.313 1.00 95.38 262 PHE A N 1
ATOM 2068 C CA . PHE A 1 262 ? 9.633 -8.224 11.739 1.00 95.38 262 PHE A CA 1
ATOM 2069 C C . PHE A 1 262 ? 9.738 -9.100 12.995 1.00 95.38 262 PHE A C 1
ATOM 2071 O O . PHE A 1 262 ? 8.743 -9.285 13.690 1.00 95.38 262 PHE A O 1
ATOM 2078 N N . GLY A 1 263 ? 10.933 -9.605 13.313 1.00 87.94 263 GLY A N 1
ATOM 2079 C CA . GLY A 1 263 ? 11.139 -10.662 14.305 1.00 87.94 263 GLY A CA 1
ATOM 2080 C C . GLY A 1 263 ? 11.324 -12.027 13.635 1.00 87.94 263 GLY A C 1
ATOM 2081 O O . GLY A 1 263 ? 10.791 -12.280 12.557 1.00 87.94 263 GLY A O 1
ATOM 2082 N N . GLY A 1 264 ? 12.119 -12.901 14.255 1.00 72.62 264 GLY A N 1
ATOM 2083 C CA . GLY A 1 264 ? 12.281 -14.287 13.813 1.00 72.62 264 GLY A CA 1
ATOM 2084 C C . GLY A 1 264 ? 11.245 -15.216 14.455 1.00 72.62 264 GLY A C 1
ATOM 2085 O O . GLY A 1 264 ? 10.686 -14.876 15.503 1.00 72.62 264 GLY A O 1
ATOM 2086 N N . PRO A 1 265 ? 10.995 -16.403 13.878 1.00 54.34 265 PRO A N 1
ATOM 2087 C CA . PRO A 1 265 ? 10.189 -17.431 14.525 1.00 54.34 265 PRO A CA 1
ATOM 2088 C C . PRO A 1 265 ? 10.930 -17.963 15.765 1.00 54.34 265 PRO A C 1
ATOM 2090 O O . PRO A 1 265 ? 11.717 -18.900 15.665 1.00 54.34 265 PRO A O 1
ATOM 2093 N N . GLY A 1 266 ? 10.718 -17.343 16.934 1.00 46.34 266 GLY A N 1
ATOM 2094 C CA . GLY A 1 266 ? 11.263 -17.834 18.207 1.00 46.34 266 GLY A CA 1
ATOM 2095 C C . GLY A 1 266 ? 11.711 -16.794 19.240 1.00 46.34 266 GLY A C 1
ATOM 2096 O O . GLY A 1 266 ? 12.771 -16.991 19.828 1.00 46.34 266 GLY A O 1
ATOM 2097 N N . ASN A 1 267 ? 10.922 -15.746 19.500 1.00 39.16 267 ASN A N 1
ATOM 2098 C CA . ASN A 1 267 ? 10.982 -14.993 20.764 1.00 39.16 267 ASN A CA 1
ATOM 2099 C C . ASN A 1 267 ? 9.612 -15.001 21.439 1.00 39.16 267 ASN A C 1
ATOM 2101 O O . ASN A 1 267 ? 8.630 -14.679 20.733 1.00 39.16 267 ASN A O 1
#

Radius of gyration: 18.13 Å; chains: 1; bounding box: 57×40×45 Å

pLDDT: mean 91.05, std 10.42, range [39.16, 98.69]